Protein AF-A0A7J3X6X6-F1 (afdb_monomer)

Nearest PDB structures (foldseek):
  5y8k-assembly1_B  TM=2.068E-01  e=9.760E+00  Mycobacterium tuberculosis H37Rv

Mean predicted aligned error: 5.81 Å

Solvent-accessible surface area (backbone atoms only — not comparable to full-atom values): 11828 Å² total; per-residue (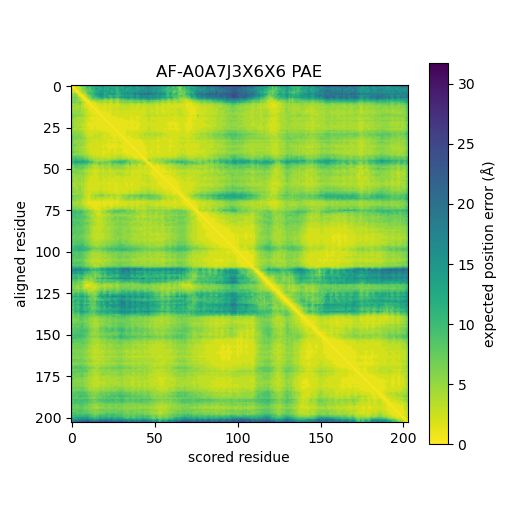Å²): 109,75,74,72,46,42,72,76,40,53,23,40,42,36,88,36,32,40,82,48,28,64,54,49,38,37,32,30,68,66,75,41,56,71,68,60,46,52,48,55,43,37,71,63,44,45,94,52,28,66,69,50,43,70,72,45,42,68,59,59,73,41,39,50,75,34,54,42,77,38,52,42,40,73,31,84,36,48,65,58,55,50,52,40,52,52,49,49,52,51,51,35,50,48,28,71,76,68,72,53,81,60,70,68,64,50,34,61,53,66,50,81,70,77,56,89,87,52,91,55,49,50,69,72,63,86,55,64,40,66,96,55,86,72,80,88,82,79,91,64,88,76,55,51,84,52,69,71,38,62,91,73,65,47,71,68,57,51,50,48,28,34,46,42,46,69,68,24,44,75,71,35,95,44,66,66,57,14,49,54,50,44,34,37,75,75,66,67,46,81,58,68,70,58,55,54,50,49,62,64,73,74,109

Sequence (203 aa):
MLMELAGELEGIVLPYPKELERVLNLYARGVVGYQRLVEAIRESMQGFSSSWLWVEEPLLLALPRLGVRRVLCYLRSAAEVFSSAAELVSLAFRARVTGRIDLEEWRKALGSISVEVKEGYVTVASRAPRGLHAQDTWGLPYPPAETLDPASLSEEAVREYVEYVFNYITRSRNLDEAYLRWLEEKKGLKVPELWDLLRLIAR

Secondary structure (DSSP, 8-state):
-TGGGTTT-SEEEEEEEGGGHHHHHHHHTTSS-HHHHHHHHHHHHGGGHHHHHHHHHHHHHHHHHHT-SEEEEEES-HHHHHHHHHHHHHHHHHHHHH----HHHHHHHH--------TTEEE--SSPPTT-PPPP-S-SPPPHHHH--TTS--HHHHHHHHHIIIIIGGGSSSHHHHHHHHIIIII----HHHHHHHHHHT-

Radius of gyration: 17.87 Å; Cα contacts (8 Å, |Δi|>4): 221; chains: 1; bounding box: 43×37×46 Å

Foldseek 3Di:
DLLVCQPQFQAEEEQDEQQLFVVLLCVLCVNDDPVVSLVSLCVFQPPCSVQVCVVCVVVSVCSVVSNHNGYHYQHHGNVVVVVLVVQLVVQLVCCVVVVDHDLVSVLVSVDARADDDDPRYYYDDLEDHPPDDDDDDPPADRQLVSPDDNVPDDPVSSVSVSCLVPVQCVPDPGPLRSVQVCCCPPVVDHDVVSVVVCVVVVD

Structure (mmCIF, N/CA/C/O backbone):
data_AF-A0A7J3X6X6-F1
#
_entry.id   AF-A0A7J3X6X6-F1
#
loop_
_atom_site.group_PDB
_atom_site.id
_atom_site.type_symbol
_atom_site.label_atom_id
_atom_site.label_alt_id
_atom_site.label_comp_id
_atom_site.label_asym_id
_atom_site.label_entity_id
_atom_site.label_seq_id
_atom_site.pdbx_PDB_ins_code
_atom_site.Cartn_x
_atom_site.Cartn_y
_atom_site.Cartn_z
_atom_site.occupancy
_atom_site.B_iso_or_equiv
_atom_site.auth_seq_id
_atom_site.auth_comp_id
_atom_site.auth_asym_id
_atom_site.auth_atom_id
_atom_site.pdbx_PDB_model_num
ATOM 1 N N . MET A 1 1 ? 18.758 8.815 -3.878 1.00 57.72 1 MET A N 1
ATOM 2 C CA . MET A 1 1 ? 18.578 7.586 -3.082 1.00 57.72 1 MET A CA 1
ATOM 3 C C . MET A 1 1 ? 18.255 6.339 -3.920 1.00 57.72 1 MET A C 1
ATOM 5 O O . MET A 1 1 ? 19.163 5.560 -4.123 1.00 57.72 1 MET A O 1
ATOM 9 N N . LEU A 1 2 ? 17.066 6.136 -4.520 1.00 61.34 2 LEU A N 1
ATOM 10 C CA . LEU A 1 2 ? 16.887 5.038 -5.513 1.00 61.34 2 LEU A CA 1
ATOM 11 C C . LEU A 1 2 ? 17.593 5.332 -6.842 1.00 61.34 2 LEU A C 1
ATOM 13 O O . LEU A 1 2 ? 18.230 4.466 -7.426 1.00 61.34 2 LEU A O 1
ATOM 17 N N . MET A 1 3 ? 17.533 6.591 -7.280 1.00 62.34 3 MET A N 1
ATOM 18 C CA . MET A 1 3 ? 18.250 7.068 -8.467 1.00 62.34 3 MET A CA 1
ATOM 19 C C . MET A 1 3 ? 19.776 7.078 -8.293 1.00 62.34 3 MET A C 1
ATOM 21 O O . MET A 1 3 ? 20.490 7.109 -9.283 1.00 62.34 3 MET A O 1
ATOM 25 N N . GLU A 1 4 ? 20.275 7.052 -7.054 1.00 64.56 4 GLU A N 1
ATOM 26 C CA . GLU A 1 4 ? 21.719 6.942 -6.774 1.00 64.56 4 GLU A CA 1
ATOM 27 C C . GLU A 1 4 ? 22.224 5.512 -6.975 1.00 64.56 4 GLU A C 1
ATOM 29 O O . GLU A 1 4 ? 23.398 5.321 -7.249 1.00 64.56 4 GLU A O 1
ATOM 34 N N . LEU A 1 5 ? 21.326 4.526 -6.896 1.00 63.47 5 LEU A N 1
ATOM 35 C CA . LEU A 1 5 ? 21.601 3.116 -7.174 1.00 63.47 5 LEU A CA 1
ATOM 36 C C . LEU A 1 5 ? 21.357 2.767 -8.657 1.00 63.47 5 LEU A C 1
ATOM 38 O O . LEU A 1 5 ? 21.483 1.610 -9.064 1.00 63.47 5 LEU A O 1
ATOM 42 N N . ALA A 1 6 ? 20.962 3.744 -9.481 1.00 62.09 6 ALA A N 1
ATOM 43 C CA . ALA A 1 6 ? 20.639 3.518 -10.885 1.00 62.09 6 ALA A CA 1
ATOM 44 C C . ALA A 1 6 ? 21.885 3.051 -11.657 1.00 62.09 6 ALA A C 1
ATOM 46 O O . ALA A 1 6 ? 22.913 3.722 -11.671 1.00 62.09 6 ALA A O 1
ATOM 47 N N . GLY A 1 7 ? 21.780 1.896 -12.320 1.00 62.34 7 GLY A N 1
ATOM 48 C CA . GLY A 1 7 ? 22.878 1.278 -13.075 1.00 62.34 7 GLY A CA 1
ATOM 49 C C . GLY A 1 7 ? 23.692 0.217 -12.322 1.00 62.34 7 GLY A C 1
ATOM 50 O O . GLY A 1 7 ? 24.370 -0.572 -12.979 1.00 62.34 7 GLY A O 1
ATOM 51 N N . GLU A 1 8 ? 23.577 0.129 -10.993 1.00 68.88 8 GLU A N 1
ATOM 52 C CA . GLU A 1 8 ? 24.237 -0.906 -10.172 1.00 68.88 8 GLU A CA 1
ATOM 53 C C . GLU A 1 8 ? 23.306 -2.080 -9.825 1.00 68.88 8 GLU A C 1
ATOM 55 O O . GLU A 1 8 ? 23.757 -3.160 -9.446 1.00 68.88 8 GLU A O 1
ATOM 60 N N . LEU A 1 9 ? 21.995 -1.886 -9.984 1.00 75.88 9 LEU A N 1
ATOM 61 C CA . LEU A 1 9 ? 20.976 -2.869 -9.627 1.00 75.88 9 LEU A CA 1
ATOM 62 C C . LEU A 1 9 ? 20.790 -3.928 -10.717 1.00 75.88 9 LEU A C 1
ATOM 64 O O . LEU A 1 9 ? 20.545 -3.616 -11.887 1.00 75.88 9 LEU A O 1
ATOM 68 N N . GLU A 1 10 ? 20.799 -5.199 -10.318 1.00 83.69 10 GLU A N 1
ATOM 69 C CA . GLU A 1 10 ? 20.397 -6.294 -11.202 1.00 83.69 10 GLU A CA 1
ATOM 70 C C . GLU A 1 10 ? 18.885 -6.234 -11.469 1.00 83.69 10 GLU A C 1
ATOM 72 O O . GLU A 1 10 ? 18.429 -6.397 -12.606 1.00 83.69 10 GLU A O 1
ATOM 77 N N . GLY A 1 11 ? 18.097 -5.914 -10.443 1.00 87.50 11 GLY A N 1
ATOM 78 C CA . GLY A 1 11 ? 16.658 -5.761 -10.579 1.00 87.50 11 GLY A CA 1
ATOM 79 C C . GLY A 1 11 ? 15.973 -5.157 -9.362 1.00 87.50 11 GLY A C 1
ATOM 80 O O . GLY A 1 11 ? 16.591 -4.838 -8.349 1.00 87.50 11 GLY A O 1
ATOM 81 N N . ILE A 1 12 ? 14.658 -5.005 -9.477 1.00 89.19 12 ILE A N 1
ATOM 82 C CA . ILE A 1 12 ? 13.786 -4.532 -8.402 1.00 89.19 12 ILE A CA 1
ATOM 83 C C . ILE A 1 12 ? 12.692 -5.563 -8.135 1.00 89.19 12 ILE A C 1
ATOM 85 O O . ILE A 1 12 ? 12.166 -6.185 -9.060 1.00 89.19 12 ILE A O 1
ATOM 89 N N . VAL A 1 13 ? 12.364 -5.756 -6.865 1.00 89.38 13 VAL A N 1
ATOM 90 C CA . VAL A 1 13 ? 11.332 -6.672 -6.382 1.00 89.38 13 VAL A CA 1
ATOM 91 C C . VAL A 1 13 ? 10.221 -5.817 -5.781 1.00 89.38 13 VAL A C 1
ATOM 93 O O . VAL A 1 13 ? 10.483 -5.038 -4.874 1.00 89.38 13 VAL A O 1
ATOM 96 N N . LEU A 1 14 ? 8.999 -5.905 -6.305 1.00 89.56 14 LEU A N 1
ATOM 97 C CA . LEU A 1 14 ? 7.897 -4.999 -5.962 1.00 89.56 14 LEU A CA 1
ATOM 98 C C . LEU A 1 14 ? 6.720 -5.742 -5.313 1.00 89.56 14 LEU A C 1
ATOM 100 O O . LEU A 1 14 ? 6.406 -6.860 -5.751 1.00 89.56 14 LEU A O 1
ATOM 104 N N . PRO A 1 15 ? 6.038 -5.125 -4.319 1.00 87.50 15 PRO A N 1
ATOM 105 C CA . PRO A 1 15 ? 4.829 -5.646 -3.666 1.00 87.50 15 PRO A CA 1
ATOM 106 C C . PRO A 1 15 ? 3.615 -5.592 -4.597 1.00 87.50 15 PRO A C 1
ATOM 108 O O . PRO A 1 15 ? 2.554 -5.100 -4.233 1.00 87.50 15 PRO A O 1
ATOM 111 N N . TYR A 1 16 ? 3.759 -6.058 -5.832 1.00 90.56 16 TYR A N 1
ATOM 112 C CA . TYR A 1 16 ? 2.728 -5.995 -6.856 1.00 90.56 16 TYR A CA 1
ATOM 113 C C . TYR A 1 16 ? 2.263 -7.406 -7.231 1.00 90.56 16 TYR A C 1
ATOM 115 O O . TYR A 1 16 ? 3.013 -8.370 -7.028 1.00 90.56 16 TYR A O 1
ATOM 123 N N . PRO A 1 17 ? 1.044 -7.549 -7.781 1.00 90.56 17 PRO A N 1
ATOM 124 C CA . PRO A 1 17 ? 0.554 -8.818 -8.309 1.00 90.56 17 PRO A CA 1
ATOM 125 C C . PRO A 1 17 ? 1.443 -9.383 -9.426 1.00 90.56 17 PRO A C 1
ATOM 127 O O . PRO A 1 17 ? 1.870 -8.647 -10.320 1.00 90.56 17 PRO A O 1
ATOM 130 N N . LYS A 1 18 ? 1.699 -10.698 -9.409 1.00 91.31 18 LYS A N 1
ATOM 131 C CA . LYS A 1 18 ? 2.506 -11.405 -10.424 1.00 91.31 18 LYS A CA 1
ATOM 132 C C . LYS A 1 18 ? 2.000 -11.217 -11.851 1.00 91.31 18 LYS A C 1
ATOM 134 O O . LYS A 1 18 ? 2.794 -11.256 -12.789 1.00 91.31 18 LYS A O 1
ATOM 139 N N . GLU A 1 19 ? 0.709 -10.967 -12.029 1.00 92.69 19 GLU A N 1
ATOM 140 C CA . GLU A 1 19 ? 0.087 -10.673 -13.320 1.00 92.69 19 GLU A CA 1
ATOM 141 C C . GLU A 1 19 ? 0.677 -9.417 -13.980 1.00 92.69 19 GLU A C 1
ATOM 143 O O . GLU A 1 19 ? 0.723 -9.327 -15.208 1.00 92.69 19 GLU A O 1
ATOM 148 N N . LEU A 1 20 ? 1.184 -8.466 -13.185 1.00 94.06 20 LEU A N 1
ATOM 149 C CA . LEU A 1 20 ? 1.794 -7.235 -13.688 1.00 94.06 20 LEU A CA 1
ATOM 150 C C . LEU A 1 20 ? 3.270 -7.404 -14.071 1.00 94.06 20 LEU A C 1
ATOM 152 O O . LEU A 1 20 ? 3.805 -6.572 -14.807 1.00 94.06 20 LEU A O 1
ATOM 156 N N . GLU A 1 21 ? 3.939 -8.479 -13.641 1.00 95.38 21 GLU A N 1
ATOM 157 C CA . GLU A 1 21 ? 5.389 -8.646 -13.816 1.00 95.38 21 GLU A CA 1
ATOM 158 C C . GLU A 1 21 ? 5.802 -8.520 -15.288 1.00 95.38 21 GLU A C 1
ATOM 160 O O . GLU A 1 21 ? 6.755 -7.813 -15.630 1.00 95.38 21 GLU A O 1
ATOM 165 N N . ARG A 1 22 ? 5.050 -9.158 -16.192 1.00 96.00 22 ARG A N 1
ATOM 166 C CA . ARG A 1 22 ? 5.356 -9.134 -17.626 1.00 96.00 22 ARG A CA 1
ATOM 167 C C . ARG A 1 22 ? 5.293 -7.720 -18.201 1.00 96.00 22 ARG A C 1
ATOM 169 O O . ARG A 1 22 ? 6.217 -7.319 -18.908 1.00 96.00 22 ARG A O 1
ATOM 176 N N . VAL A 1 23 ? 4.216 -6.978 -17.936 1.00 96.75 23 VAL A N 1
ATOM 177 C CA . VAL A 1 23 ? 4.035 -5.630 -18.500 1.00 96.75 23 VAL A CA 1
ATOM 178 C C . VAL A 1 23 ? 5.025 -4.637 -17.893 1.00 96.75 23 VAL A C 1
ATOM 180 O O . VAL A 1 23 ? 5.571 -3.815 -18.624 1.00 96.75 23 VAL A O 1
ATOM 183 N N . LEU A 1 24 ? 5.351 -4.779 -16.606 1.00 96.06 24 LEU A N 1
ATOM 184 C CA . LEU A 1 24 ? 6.353 -3.957 -15.927 1.00 96.06 24 LEU A CA 1
ATOM 185 C C . LEU A 1 24 ? 7.749 -4.153 -16.518 1.00 96.06 24 LEU A C 1
ATOM 187 O O . LEU A 1 24 ? 8.449 -3.173 -16.756 1.00 96.06 24 LEU A O 1
ATOM 191 N N . ASN A 1 25 ? 8.142 -5.393 -16.828 1.00 96.31 25 ASN A N 1
ATOM 192 C CA . ASN A 1 25 ? 9.419 -5.658 -17.496 1.00 96.31 25 ASN A CA 1
ATOM 193 C C . ASN A 1 25 ? 9.471 -5.070 -18.912 1.00 96.31 25 ASN A C 1
ATOM 195 O O . ASN A 1 25 ? 10.498 -4.524 -19.311 1.00 96.31 25 ASN A O 1
ATOM 199 N N . LEU A 1 26 ? 8.382 -5.175 -19.681 1.00 96.19 26 LEU A N 1
ATOM 200 C CA . LEU A 1 26 ? 8.310 -4.562 -21.011 1.00 96.19 26 LEU A CA 1
ATOM 201 C C . LEU A 1 26 ? 8.400 -3.035 -20.923 1.00 96.19 26 LEU A C 1
ATOM 203 O O . LEU A 1 26 ? 9.097 -2.415 -21.723 1.00 96.19 26 LEU A O 1
ATOM 207 N N . TYR A 1 27 ? 7.729 -2.441 -19.940 1.00 95.94 27 TYR A N 1
ATOM 208 C CA . TYR A 1 27 ? 7.714 -1.001 -19.726 1.00 95.94 27 TYR A CA 1
ATOM 209 C C . TYR A 1 27 ? 9.076 -0.474 -19.248 1.00 95.94 27 TYR A C 1
ATOM 211 O O . TYR A 1 27 ? 9.598 0.475 -19.826 1.00 95.94 27 TYR A O 1
ATOM 219 N N . ALA A 1 28 ? 9.711 -1.138 -18.276 1.00 93.44 28 ALA A N 1
ATOM 220 C CA . ALA A 1 28 ? 11.052 -0.790 -17.794 1.00 93.44 28 ALA A CA 1
ATOM 221 C C . ALA A 1 28 ? 12.111 -0.826 -18.915 1.00 93.44 28 ALA A C 1
ATOM 223 O O . ALA A 1 28 ? 13.052 -0.040 -18.902 1.00 93.44 28 ALA A O 1
ATOM 224 N N . ARG A 1 29 ? 11.933 -1.698 -19.918 1.00 92.12 29 ARG A N 1
ATOM 225 C CA . ARG A 1 29 ? 12.800 -1.793 -21.109 1.00 92.12 29 ARG A CA 1
ATOM 226 C C . ARG A 1 29 ? 12.423 -0.828 -22.238 1.00 92.12 29 ARG A C 1
ATOM 228 O O . ARG A 1 29 ? 13.039 -0.877 -23.297 1.00 92.12 29 ARG A O 1
ATOM 235 N N . GLY A 1 30 ? 11.394 -0.000 -22.054 1.00 92.25 30 GLY A N 1
ATOM 236 C CA . GLY A 1 30 ? 10.900 0.932 -23.070 1.00 92.25 30 GLY A CA 1
ATOM 237 C C . GLY A 1 30 ? 10.167 0.273 -24.245 1.00 92.25 30 GLY A C 1
ATOM 238 O O . GLY A 1 30 ? 9.955 0.920 -25.265 1.00 92.25 30 GLY A O 1
ATOM 239 N N . VAL A 1 31 ? 9.773 -1.001 -24.127 1.00 95.50 31 VAL A N 1
ATOM 240 C CA . VAL A 1 31 ? 9.068 -1.744 -25.192 1.00 95.50 31 VAL A CA 1
ATOM 241 C C . VAL A 1 31 ? 7.597 -1.335 -25.284 1.00 95.50 31 VAL A C 1
ATOM 243 O O . VAL A 1 31 ? 7.019 -1.340 -26.368 1.00 95.50 31 VAL A O 1
ATOM 246 N N . VAL A 1 32 ? 6.978 -0.983 -24.154 1.00 96.69 32 VAL A N 1
ATOM 247 C CA . VAL A 1 32 ? 5.604 -0.460 -24.100 1.00 96.69 32 VAL A CA 1
ATOM 248 C C . VAL A 1 32 ? 5.584 0.903 -23.416 1.00 96.69 32 VAL A C 1
ATOM 250 O O . VAL A 1 32 ? 6.400 1.171 -22.538 1.00 96.69 32 VAL A O 1
ATOM 253 N N . GLY A 1 33 ? 4.646 1.764 -23.815 1.00 96.12 33 GLY A N 1
ATOM 254 C CA . GLY A 1 33 ? 4.458 3.084 -23.209 1.00 96.12 33 GLY A CA 1
ATOM 255 C C . GLY A 1 33 ? 3.642 3.052 -21.913 1.00 96.12 33 GLY A C 1
ATOM 256 O O . GLY A 1 33 ? 2.984 2.059 -21.597 1.00 96.12 33 GLY A O 1
ATOM 257 N N . TYR A 1 34 ? 3.634 4.179 -21.193 1.00 95.19 34 TYR A N 1
ATOM 258 C CA . TYR A 1 34 ? 2.944 4.324 -19.904 1.00 95.19 34 TYR A CA 1
ATOM 259 C C . TYR A 1 34 ? 1.440 4.023 -19.986 1.00 95.19 34 TYR A C 1
ATOM 261 O O . TYR A 1 34 ? 0.902 3.326 -19.134 1.00 95.19 34 TYR A O 1
ATOM 269 N N . GLN A 1 35 ? 0.767 4.451 -21.059 1.00 95.31 35 GLN A N 1
ATOM 270 C CA . GLN A 1 35 ? -0.661 4.169 -21.255 1.00 95.31 35 GLN A CA 1
ATOM 271 C C . GLN A 1 35 ? -0.962 2.665 -21.269 1.00 95.31 35 GLN A C 1
ATOM 273 O O . GLN A 1 35 ? -1.907 2.221 -20.622 1.00 95.31 35 GLN A O 1
ATOM 278 N N . ARG A 1 36 ? -0.114 1.864 -21.927 1.00 96.44 36 ARG A N 1
ATOM 279 C CA . ARG A 1 36 ? -0.291 0.410 -21.987 1.00 96.44 36 ARG A CA 1
ATOM 280 C C . ARG A 1 36 ? -0.070 -0.257 -20.629 1.00 96.44 36 ARG A C 1
ATOM 282 O O . ARG A 1 36 ? -0.731 -1.243 -20.316 1.00 96.44 36 ARG A O 1
ATOM 289 N N . LEU A 1 37 ? 0.850 0.279 -19.827 1.00 95.94 37 LEU A N 1
ATOM 290 C CA . LEU A 1 37 ? 1.042 -0.153 -18.444 1.00 95.94 37 LEU A CA 1
ATOM 291 C C . LEU A 1 37 ? -0.211 0.143 -17.603 1.00 95.94 37 LEU A C 1
ATOM 293 O O . LEU A 1 37 ? -0.704 -0.751 -16.918 1.00 95.94 37 LEU A O 1
ATOM 297 N N . VAL A 1 38 ? -0.758 1.358 -17.702 1.00 95.00 38 VAL A N 1
ATOM 298 C CA . VAL A 1 38 ? -1.979 1.767 -16.987 1.00 95.00 38 VAL A CA 1
ATOM 299 C C . VAL A 1 38 ? -3.181 0.902 -17.375 1.00 95.00 38 VAL A C 1
ATOM 301 O O . VAL A 1 38 ? -3.949 0.509 -16.501 1.00 95.00 38 VAL A O 1
ATOM 304 N N . GLU A 1 39 ? -3.341 0.558 -18.655 1.00 94.69 39 GLU A N 1
ATOM 305 C CA . GLU A 1 39 ? -4.382 -0.374 -19.113 1.00 94.69 39 GLU A CA 1
ATOM 306 C C . GLU A 1 39 ? -4.260 -1.745 -18.441 1.00 94.69 39 GLU A C 1
ATOM 308 O O . GLU A 1 39 ? -5.227 -2.226 -17.858 1.00 94.69 39 GLU A O 1
ATOM 313 N N . ALA A 1 40 ? -3.063 -2.337 -18.440 1.00 94.25 40 ALA A N 1
ATOM 314 C CA . ALA A 1 40 ? -2.835 -3.634 -17.807 1.00 94.25 40 ALA A CA 1
ATOM 315 C C . ALA A 1 40 ? -3.088 -3.599 -16.287 1.00 94.25 40 ALA A C 1
ATOM 317 O O . ALA A 1 40 ? -3.620 -4.553 -15.716 1.00 94.25 40 ALA A O 1
ATOM 318 N N . ILE A 1 41 ? -2.755 -2.484 -15.627 1.00 93.56 41 ILE A N 1
ATOM 319 C CA . ILE A 1 41 ? -3.069 -2.265 -14.208 1.00 93.56 41 ILE A CA 1
ATOM 320 C C . ILE A 1 41 ? -4.583 -2.191 -13.999 1.00 93.56 41 ILE A C 1
ATOM 322 O O . ILE A 1 41 ? -5.099 -2.834 -13.089 1.00 93.56 41 ILE A O 1
ATOM 326 N N . ARG A 1 42 ? -5.317 -1.462 -14.847 1.00 92.19 42 ARG A N 1
ATOM 327 C CA . ARG A 1 42 ? -6.787 -1.374 -14.775 1.00 92.19 42 ARG A CA 1
ATOM 328 C C . ARG A 1 42 ? -7.465 -2.720 -15.013 1.00 92.19 42 ARG A C 1
ATOM 330 O O . ARG A 1 42 ? -8.424 -3.034 -14.318 1.00 92.19 42 ARG A O 1
ATOM 337 N N . GLU A 1 43 ? -6.959 -3.521 -15.942 1.00 91.12 43 GLU A N 1
ATOM 338 C CA . GLU A 1 43 ? -7.470 -4.869 -16.214 1.00 91.12 43 GLU A CA 1
ATOM 339 C C . GLU A 1 43 ? -7.240 -5.819 -15.028 1.00 91.12 43 GLU A C 1
ATOM 341 O O . GLU A 1 43 ? -8.143 -6.561 -14.645 1.00 91.12 43 GLU A O 1
ATOM 346 N N . SER A 1 44 ? -6.056 -5.761 -14.409 1.00 87.31 44 SER A N 1
ATOM 347 C CA . SER A 1 44 ? -5.689 -6.625 -13.279 1.00 87.31 44 SER A CA 1
ATOM 348 C C . SER A 1 44 ? -6.351 -6.202 -11.959 1.00 87.31 44 SER A C 1
ATOM 350 O O . SER A 1 44 ? -6.871 -7.032 -11.214 1.00 87.31 44 SER A O 1
ATOM 352 N N . MET A 1 45 ? -6.363 -4.898 -11.669 1.00 83.19 45 MET A N 1
ATOM 353 C CA . MET A 1 45 ? -6.772 -4.338 -10.374 1.00 83.19 45 MET A CA 1
ATOM 354 C C . MET A 1 45 ? -8.195 -3.764 -10.355 1.00 83.19 45 MET A C 1
ATOM 356 O O . MET A 1 45 ? -8.702 -3.399 -9.293 1.00 83.19 45 MET A O 1
ATOM 360 N N . GLN A 1 46 ? -8.852 -3.676 -11.514 1.00 82.81 46 GLN A N 1
ATOM 361 C CA . GLN A 1 46 ? -10.236 -3.220 -11.668 1.00 82.81 46 GLN A CA 1
ATOM 362 C C . GLN A 1 46 ? -10.506 -1.890 -10.932 1.00 82.81 46 GLN A C 1
ATOM 364 O O . GLN A 1 46 ? -9.761 -0.919 -11.102 1.00 82.81 46 GLN A O 1
ATOM 369 N N . GLY A 1 47 ? -11.561 -1.827 -10.109 1.00 75.12 47 GLY A N 1
ATOM 370 C CA . GLY A 1 47 ? -12.018 -0.618 -9.412 1.00 75.12 47 GLY A CA 1
ATOM 371 C C . GLY A 1 47 ? -11.020 -0.007 -8.421 1.00 75.12 47 GLY A C 1
ATOM 372 O O . GLY A 1 47 ? -11.198 1.140 -8.027 1.00 75.12 47 GLY A O 1
ATOM 373 N N . PHE A 1 48 ? -9.956 -0.724 -8.054 1.00 77.56 48 PHE A N 1
ATOM 374 C CA . PHE A 1 48 ? -8.916 -0.230 -7.143 1.00 77.56 48 PHE A CA 1
ATOM 375 C C . PHE A 1 48 ? -7.724 0.406 -7.859 1.00 77.56 48 PHE A C 1
ATOM 377 O O . PHE A 1 48 ? -6.869 1.016 -7.216 1.00 77.56 48 PHE A O 1
ATOM 384 N N . SER A 1 49 ? -7.667 0.281 -9.187 1.00 84.88 49 SER A N 1
ATOM 385 C CA . SER A 1 49 ? -6.550 0.781 -9.989 1.00 84.88 49 SER A CA 1
ATOM 386 C C . SER A 1 49 ? -6.294 2.273 -9.783 1.00 84.88 49 SER A C 1
ATOM 388 O O . SER A 1 49 ? -5.140 2.659 -9.679 1.00 84.88 49 SER A O 1
ATOM 390 N N . SER A 1 50 ? -7.330 3.108 -9.656 1.00 84.06 50 SER A N 1
ATOM 391 C CA . SER A 1 50 ? -7.166 4.559 -9.482 1.00 84.06 50 SER A CA 1
ATOM 392 C C . SER A 1 50 ? -6.450 4.930 -8.180 1.00 84.06 50 SER A C 1
ATOM 394 O O . SER A 1 50 ? -5.482 5.683 -8.211 1.00 84.06 50 SER A O 1
ATOM 396 N N . SER A 1 51 ? -6.898 4.395 -7.039 1.00 82.31 51 SER A N 1
ATOM 397 C CA . SER A 1 51 ? -6.286 4.686 -5.733 1.00 82.31 51 SER A CA 1
ATOM 398 C C . SER A 1 51 ? -4.884 4.099 -5.615 1.00 82.31 51 SER A C 1
ATOM 400 O O . SER A 1 51 ? -4.019 4.703 -4.995 1.00 82.31 51 SER A O 1
ATOM 402 N N . TRP A 1 52 ? -4.653 2.937 -6.224 1.00 86.56 52 TRP A N 1
ATOM 403 C CA . TRP A 1 52 ? -3.334 2.319 -6.247 1.00 86.56 52 TRP A CA 1
ATOM 404 C C . TRP A 1 52 ? -2.359 3.089 -7.149 1.00 86.56 52 TRP A C 1
ATOM 406 O O . TRP A 1 52 ? -1.244 3.384 -6.735 1.00 86.56 52 TRP A O 1
ATOM 416 N N . LEU A 1 53 ? -2.800 3.500 -8.345 1.00 89.25 53 LEU A N 1
ATOM 417 C CA . LEU A 1 53 ? -2.006 4.333 -9.252 1.00 89.25 53 LEU A CA 1
ATOM 418 C C . LEU A 1 53 ? -1.647 5.676 -8.617 1.00 89.25 53 LEU A C 1
ATOM 420 O O . LEU A 1 53 ? -0.530 6.124 -8.816 1.00 89.25 53 LEU A O 1
ATOM 424 N N . TRP A 1 54 ? -2.538 6.282 -7.825 1.00 86.38 54 TRP A N 1
ATOM 425 C CA . TRP A 1 54 ? -2.225 7.516 -7.095 1.00 86.38 54 TRP A CA 1
ATOM 426 C C . TRP A 1 54 ? -0.954 7.381 -6.244 1.00 86.38 54 TRP A C 1
ATOM 428 O O . TRP A 1 54 ? -0.115 8.274 -6.238 1.00 86.38 54 TRP A O 1
ATOM 438 N N . VAL A 1 55 ? -0.804 6.250 -5.549 1.00 85.69 55 VAL A N 1
ATOM 439 C CA . VAL A 1 55 ? 0.343 5.991 -4.667 1.00 85.69 55 VAL A CA 1
ATOM 440 C C . VAL A 1 55 ? 1.577 5.565 -5.466 1.00 85.69 55 VAL A C 1
ATOM 442 O O . VAL A 1 55 ? 2.685 6.022 -5.199 1.00 85.69 55 VAL A O 1
ATOM 445 N N . GLU A 1 56 ? 1.398 4.692 -6.457 1.00 89.25 56 GLU A N 1
ATOM 446 C CA . GLU A 1 56 ? 2.510 3.993 -7.112 1.00 89.25 56 GLU A CA 1
ATOM 447 C C . GLU A 1 56 ? 3.023 4.689 -8.382 1.00 89.25 56 GLU A C 1
ATOM 449 O O . GLU A 1 56 ? 4.128 4.398 -8.845 1.00 89.25 56 GLU A O 1
ATOM 454 N N . GLU A 1 57 ? 2.266 5.630 -8.957 1.00 90.44 57 GLU A N 1
ATOM 455 C CA . GLU A 1 57 ? 2.626 6.331 -10.197 1.00 90.44 57 GLU A CA 1
ATOM 456 C C . GLU A 1 57 ? 4.042 6.933 -10.180 1.00 90.44 57 GLU A C 1
ATOM 458 O O . GLU A 1 57 ? 4.764 6.719 -11.159 1.00 90.44 57 GLU A O 1
ATOM 463 N N . PRO A 1 58 ? 4.517 7.605 -9.110 1.00 88.25 58 PRO A N 1
ATOM 464 C CA . PRO A 1 58 ? 5.879 8.134 -9.073 1.00 88.25 58 PRO A CA 1
ATOM 465 C C . PRO A 1 58 ? 6.949 7.053 -9.278 1.00 88.25 58 PRO A C 1
ATOM 467 O O . PRO A 1 58 ? 7.891 7.247 -10.054 1.00 88.25 58 PRO A O 1
ATOM 470 N N . LEU A 1 59 ? 6.783 5.892 -8.635 1.00 88.88 59 LEU A N 1
ATOM 471 C CA . LEU A 1 59 ? 7.698 4.762 -8.786 1.00 88.88 59 LEU A CA 1
ATOM 472 C C . LEU A 1 59 ? 7.610 4.187 -10.202 1.00 88.88 59 LEU A C 1
ATOM 474 O O . LEU A 1 59 ? 8.642 3.978 -10.845 1.00 88.88 59 LEU A O 1
ATOM 478 N N . LEU A 1 60 ? 6.395 4.011 -10.729 1.00 92.12 60 LEU A N 1
ATOM 479 C CA . LEU A 1 60 ? 6.188 3.540 -12.097 1.00 92.12 60 LEU A CA 1
ATOM 480 C C . LEU A 1 60 ? 6.841 4.481 -13.118 1.00 92.12 60 LEU A C 1
ATOM 482 O O . LEU A 1 60 ? 7.567 4.026 -13.994 1.00 92.12 60 LEU A O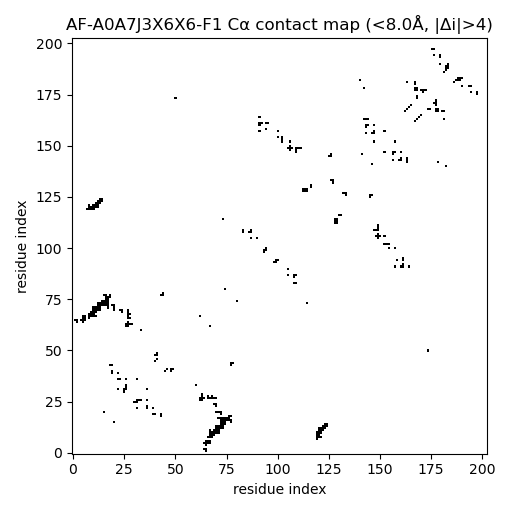 1
ATOM 486 N N . LEU A 1 61 ? 6.678 5.797 -13.008 1.00 91.88 61 LEU A N 1
ATOM 487 C CA . LEU A 1 61 ? 7.306 6.762 -13.920 1.00 91.88 61 LEU A CA 1
ATOM 488 C C . LEU A 1 61 ? 8.841 6.774 -13.824 1.00 91.88 61 LEU A C 1
ATOM 490 O O . LEU A 1 61 ? 9.524 7.108 -14.803 1.00 91.88 61 LEU A O 1
ATOM 494 N N . ALA A 1 62 ? 9.395 6.388 -12.674 1.00 89.75 62 ALA A N 1
ATOM 495 C CA . ALA A 1 62 ? 10.832 6.258 -12.472 1.00 89.75 62 ALA A CA 1
ATOM 496 C C . ALA A 1 62 ? 11.414 4.955 -13.050 1.00 89.75 62 ALA A C 1
ATOM 498 O O . ALA A 1 62 ? 12.580 4.959 -13.444 1.00 89.75 62 ALA A O 1
ATOM 499 N N . LEU A 1 63 ? 10.634 3.869 -13.170 1.00 89.62 63 LEU A N 1
ATOM 500 C CA . LEU A 1 63 ? 11.133 2.538 -13.566 1.00 89.62 63 LEU A CA 1
ATOM 501 C C . LEU A 1 63 ? 12.052 2.531 -14.805 1.00 89.62 63 LEU A C 1
ATOM 503 O O . LEU A 1 63 ? 13.141 1.963 -14.707 1.00 89.62 63 LEU A O 1
ATOM 507 N N . PRO A 1 64 ? 11.709 3.171 -15.945 1.00 89.12 64 PRO A N 1
ATOM 508 C CA . PRO A 1 64 ? 12.576 3.147 -17.125 1.00 89.12 64 PRO A CA 1
ATOM 509 C C . PRO A 1 64 ? 13.895 3.903 -16.914 1.00 89.12 64 PRO A C 1
ATOM 511 O O . PRO A 1 64 ? 14.893 3.615 -17.567 1.00 89.12 64 PRO A O 1
ATOM 514 N N . ARG A 1 65 ? 13.909 4.878 -15.996 1.00 88.38 65 ARG A N 1
ATOM 515 C CA . ARG A 1 65 ? 15.084 5.702 -15.674 1.00 88.38 65 ARG A CA 1
ATOM 516 C C . ARG A 1 65 ? 16.023 5.023 -14.681 1.00 88.38 65 ARG A C 1
ATOM 518 O O . ARG A 1 65 ? 17.198 5.363 -14.655 1.00 88.38 65 ARG A O 1
ATOM 525 N N . LEU A 1 66 ? 15.525 4.067 -13.894 1.00 85.31 66 LEU A N 1
ATOM 526 C CA . LEU A 1 66 ? 16.342 3.296 -12.953 1.00 85.31 66 LEU A CA 1
ATOM 527 C C . LEU A 1 66 ? 17.302 2.322 -13.657 1.00 85.31 66 LEU A C 1
ATOM 529 O O . LEU A 1 66 ? 18.274 1.880 -13.050 1.00 85.31 66 LEU A O 1
ATOM 533 N N . GLY A 1 67 ? 17.039 1.972 -14.923 1.00 80.38 67 GLY A N 1
ATOM 534 C CA . GLY A 1 67 ? 17.902 1.076 -15.700 1.00 80.38 67 GLY A CA 1
ATOM 535 C C . GLY A 1 67 ? 17.917 -0.376 -15.204 1.00 80.38 67 GLY A C 1
ATOM 536 O O . GLY A 1 67 ? 18.847 -1.118 -15.512 1.00 80.38 67 GLY A O 1
ATOM 537 N N . VAL A 1 68 ? 16.904 -0.794 -14.436 1.00 84.56 68 VAL A N 1
ATOM 538 C CA . VAL A 1 68 ? 16.803 -2.159 -13.897 1.00 84.56 68 VAL A CA 1
ATOM 539 C C . VAL A 1 68 ? 16.649 -3.191 -15.019 1.00 84.56 68 VAL A C 1
ATOM 541 O O . VAL A 1 68 ? 15.842 -3.022 -15.936 1.00 84.56 68 VAL A O 1
ATOM 544 N N . ARG A 1 69 ? 17.393 -4.305 -14.952 1.00 85.56 69 ARG A N 1
ATOM 545 C CA . ARG A 1 69 ? 17.317 -5.359 -15.990 1.00 85.56 69 ARG A CA 1
ATOM 546 C C . ARG A 1 69 ? 16.049 -6.197 -15.869 1.00 85.56 69 ARG A C 1
ATOM 548 O O . ARG A 1 69 ? 15.563 -6.756 -16.868 1.00 85.56 69 ARG A O 1
ATOM 555 N N . ARG A 1 70 ? 15.539 -6.306 -14.641 1.00 91.25 70 ARG A N 1
ATOM 556 C CA . ARG A 1 70 ? 14.376 -7.115 -14.303 1.00 91.25 70 ARG A CA 1
ATOM 557 C C . ARG A 1 70 ? 13.535 -6.481 -13.201 1.00 91.25 70 ARG A C 1
ATOM 559 O O . ARG A 1 70 ? 14.060 -5.994 -12.204 1.00 91.25 70 ARG A O 1
ATOM 566 N N . VAL A 1 71 ? 12.223 -6.553 -13.383 1.00 93.00 71 VAL A N 1
ATOM 567 C CA . VAL A 1 71 ? 11.224 -6.292 -12.343 1.00 93.00 71 VAL A CA 1
ATOM 568 C C . VAL A 1 71 ? 10.640 -7.638 -11.921 1.00 93.00 71 VAL A C 1
ATOM 570 O O . VAL A 1 71 ? 10.283 -8.440 -12.782 1.00 93.00 71 VAL A O 1
ATOM 573 N N . LEU A 1 72 ? 10.570 -7.913 -10.624 1.00 91.88 72 LEU A N 1
ATOM 574 C CA . LEU A 1 72 ? 9.941 -9.109 -10.064 1.00 91.88 72 LEU A CA 1
ATOM 575 C C . LEU A 1 72 ? 8.774 -8.707 -9.168 1.00 91.88 72 LEU A C 1
ATOM 577 O O . LEU A 1 72 ? 8.869 -7.728 -8.431 1.00 91.88 72 LEU A O 1
ATOM 581 N N . CYS A 1 73 ? 7.697 -9.483 -9.197 1.00 90.88 73 CYS A N 1
ATOM 582 C CA . CYS A 1 73 ? 6.501 -9.236 -8.399 1.00 90.88 73 CYS A CA 1
ATOM 583 C C . CYS A 1 73 ? 6.276 -10.390 -7.418 1.00 90.88 73 CYS A C 1
ATOM 585 O O . CYS A 1 73 ? 6.324 -11.564 -7.797 1.00 90.88 73 CYS A O 1
ATOM 587 N N . TYR A 1 74 ? 6.034 -10.071 -6.145 1.00 86.69 74 TYR A N 1
ATOM 588 C CA . TYR A 1 74 ? 5.915 -11.096 -5.102 1.00 86.69 74 TYR A CA 1
ATOM 589 C C . TYR A 1 74 ? 4.514 -11.278 -4.521 1.00 86.69 74 TYR A C 1
ATOM 591 O O . TYR A 1 74 ? 4.310 -12.242 -3.780 1.00 86.69 74 TYR A O 1
ATOM 599 N N . LEU A 1 75 ? 3.532 -10.441 -4.874 1.00 85.50 75 LEU A N 1
ATOM 600 C CA . LEU A 1 75 ? 2.144 -10.726 -4.505 1.00 85.50 75 LEU A CA 1
ATOM 601 C C . LEU A 1 75 ? 1.552 -11.739 -5.479 1.00 85.50 75 LEU A C 1
ATOM 603 O O . LEU A 1 75 ? 1.733 -11.648 -6.691 1.00 85.50 75 LEU A O 1
ATOM 607 N N . ARG A 1 76 ? 0.860 -12.738 -4.936 1.00 82.56 76 ARG A N 1
ATOM 608 C CA . ARG A 1 76 ? 0.357 -13.881 -5.706 1.00 82.56 76 ARG A CA 1
ATOM 609 C C . ARG A 1 76 ? -0.626 -13.474 -6.795 1.00 82.56 76 ARG A C 1
ATOM 611 O O . ARG A 1 76 ? -0.439 -13.897 -7.929 1.00 82.56 76 ARG A O 1
ATOM 618 N N . SER A 1 77 ? -1.638 -12.689 -6.433 1.00 85.31 77 SER A N 1
ATOM 619 C CA . SER A 1 77 ? -2.636 -12.166 -7.361 1.00 85.31 77 SER A CA 1
ATOM 620 C C . SER A 1 77 ? -3.275 -10.888 -6.838 1.00 85.31 77 SER A C 1
ATOM 622 O O . SER A 1 77 ? -3.326 -10.670 -5.626 1.00 85.31 77 SER A O 1
ATOM 624 N N . ALA A 1 78 ? -3.816 -10.066 -7.739 1.00 83.12 78 ALA A N 1
ATOM 625 C CA . ALA A 1 78 ? -4.579 -8.878 -7.352 1.00 83.12 78 ALA A CA 1
ATOM 626 C C . ALA A 1 78 ? -5.815 -9.264 -6.518 1.00 83.12 78 ALA A C 1
ATOM 628 O O . ALA A 1 78 ? -6.106 -8.637 -5.504 1.00 83.12 78 ALA A O 1
ATOM 629 N N . ALA A 1 79 ? -6.493 -10.353 -6.894 1.00 82.12 79 ALA A N 1
ATOM 630 C CA . ALA A 1 79 ? -7.675 -10.861 -6.200 1.00 82.12 79 ALA A CA 1
ATOM 631 C C . ALA A 1 79 ? -7.402 -11.247 -4.736 1.00 82.12 79 ALA A C 1
ATOM 633 O O . ALA A 1 79 ? -8.198 -10.917 -3.859 1.00 82.12 79 ALA A O 1
ATOM 634 N N . GLU A 1 80 ? -6.276 -11.910 -4.456 1.00 83.06 80 GLU A N 1
ATOM 635 C CA . GLU A 1 80 ? -5.890 -12.284 -3.087 1.00 83.06 80 GLU A CA 1
ATOM 636 C C . GLU A 1 80 ? -5.618 -11.041 -2.233 1.00 83.06 80 GLU A C 1
ATOM 638 O O . GLU A 1 80 ? -6.123 -10.941 -1.118 1.00 83.06 80 GLU A O 1
ATOM 643 N N . VAL A 1 81 ? -4.924 -10.045 -2.794 1.00 81.31 81 VAL A N 1
ATOM 644 C CA . VAL A 1 81 ? -4.669 -8.759 -2.121 1.00 81.31 81 VAL A CA 1
ATOM 645 C C . VAL A 1 81 ? -5.977 -8.044 -1.782 1.00 81.31 81 VAL A C 1
ATOM 647 O O . VAL A 1 81 ? -6.134 -7.546 -0.667 1.00 81.31 81 VAL A O 1
ATOM 650 N N . PHE A 1 82 ? -6.945 -8.035 -2.703 1.00 81.75 82 PHE A N 1
ATOM 651 C CA . PHE A 1 82 ? -8.263 -7.454 -2.441 1.00 81.75 82 PHE A CA 1
ATOM 652 C C . PHE A 1 82 ? -9.035 -8.207 -1.368 1.00 81.75 82 PHE A C 1
ATOM 654 O O . PHE A 1 82 ? -9.645 -7.575 -0.508 1.00 81.75 82 PHE A O 1
ATOM 661 N N . SER A 1 83 ? -8.993 -9.539 -1.393 1.00 84.25 83 SER A N 1
ATOM 662 C CA . SER A 1 83 ? -9.640 -10.358 -0.371 1.00 84.25 83 SER A CA 1
ATOM 663 C C . SER A 1 83 ? -9.075 -10.050 1.016 1.00 84.25 83 SER A C 1
ATOM 665 O O . SER A 1 83 ? -9.845 -9.821 1.946 1.00 84.25 83 SER A O 1
ATOM 667 N N . SER A 1 84 ? -7.748 -9.963 1.149 1.00 84.69 84 SER A N 1
ATOM 668 C CA . SER A 1 84 ? -7.093 -9.616 2.415 1.00 84.69 84 SER A CA 1
ATOM 669 C C . SER A 1 84 ? -7.428 -8.194 2.875 1.00 84.69 84 SER A C 1
ATOM 671 O O . SER A 1 84 ? -7.731 -7.976 4.047 1.00 84.69 84 SER A O 1
ATOM 673 N N . ALA A 1 85 ? -7.445 -7.216 1.964 1.00 85.44 85 ALA A N 1
ATOM 674 C CA . ALA A 1 85 ? -7.840 -5.848 2.301 1.00 85.44 85 ALA A CA 1
ATOM 675 C C . ALA A 1 85 ? -9.307 -5.769 2.766 1.00 85.44 85 ALA A C 1
ATOM 677 O O . ALA A 1 85 ? -9.610 -5.098 3.754 1.00 85.44 85 ALA A O 1
ATOM 678 N N . ALA A 1 86 ? -10.220 -6.481 2.097 1.00 88.19 86 ALA A N 1
ATOM 679 C CA . ALA A 1 86 ? -11.630 -6.546 2.477 1.00 88.19 86 ALA A CA 1
ATOM 680 C C . ALA A 1 86 ? -11.834 -7.215 3.847 1.00 88.19 86 ALA A C 1
ATOM 682 O O . ALA A 1 86 ? -12.674 -6.768 4.634 1.00 88.19 86 ALA A O 1
ATOM 683 N N . GLU A 1 87 ? -11.049 -8.249 4.154 1.00 92.12 87 GLU A N 1
ATOM 684 C CA . GLU A 1 87 ? -11.035 -8.899 5.465 1.00 92.12 87 GLU A CA 1
ATOM 685 C C . GLU A 1 87 ? -10.583 -7.925 6.564 1.00 92.12 87 GLU A C 1
ATOM 687 O O . GLU A 1 87 ? -11.294 -7.756 7.558 1.00 92.12 87 GLU A O 1
ATOM 692 N N . LEU A 1 88 ? -9.481 -7.193 6.353 1.00 91.38 88 LEU A N 1
ATOM 693 C CA . LEU A 1 88 ? -8.994 -6.179 7.300 1.00 91.38 88 LEU A CA 1
ATOM 694 C C . LEU A 1 88 ? -10.003 -5.046 7.523 1.00 91.38 88 LEU A C 1
ATOM 696 O O . LEU A 1 88 ? -10.245 -4.651 8.663 1.00 91.38 88 LEU A O 1
ATOM 700 N N . VAL A 1 89 ? -10.644 -4.546 6.464 1.00 91.88 89 VAL A N 1
ATOM 701 C CA . VAL A 1 89 ? -11.693 -3.518 6.586 1.00 91.88 89 VAL A CA 1
ATOM 702 C C . VAL A 1 89 ? -12.908 -4.058 7.345 1.00 91.88 89 VAL A C 1
ATOM 704 O O . VAL A 1 89 ? -13.471 -3.357 8.188 1.00 91.88 89 VAL A O 1
ATOM 707 N N . SER A 1 90 ? -13.293 -5.313 7.106 1.00 95.00 90 SER A N 1
ATOM 708 C CA . SER A 1 90 ? -14.401 -5.964 7.817 1.00 95.00 90 SER A CA 1
ATOM 709 C C . SER A 1 90 ? -14.100 -6.132 9.307 1.00 95.00 90 SER A C 1
ATOM 711 O O . SER A 1 90 ? -14.961 -5.866 10.152 1.00 95.00 90 SER A O 1
ATOM 713 N N . LEU A 1 91 ? -12.870 -6.524 9.645 1.00 96.19 91 LEU A N 1
ATOM 714 C CA . LEU A 1 91 ? -12.380 -6.582 11.020 1.00 96.19 91 LEU A CA 1
ATOM 715 C C . LEU A 1 91 ? -12.373 -5.206 11.678 1.00 96.19 91 LEU A C 1
ATOM 717 O O . LEU A 1 91 ? -12.871 -5.055 12.796 1.00 96.19 91 LEU A O 1
ATOM 721 N N . ALA A 1 92 ? -11.875 -4.191 10.971 1.00 96.56 92 ALA A N 1
ATOM 722 C CA . ALA A 1 92 ? -11.840 -2.827 11.472 1.00 96.56 92 ALA A CA 1
ATOM 723 C C . ALA A 1 92 ? -13.246 -2.296 11.757 1.00 96.56 92 ALA A C 1
ATOM 725 O O . ALA A 1 92 ? -13.498 -1.710 12.811 1.00 96.56 92 ALA A O 1
ATOM 726 N N . PHE A 1 93 ? -14.184 -2.541 10.842 1.00 97.00 93 PHE A N 1
ATOM 727 C CA . PHE A 1 93 ? -15.582 -2.168 11.009 1.00 97.00 93 PHE A CA 1
ATOM 728 C C . PHE A 1 93 ? -16.211 -2.864 12.220 1.00 97.00 93 PHE A C 1
ATOM 730 O O . PHE A 1 93 ? -16.847 -2.219 13.056 1.00 97.00 93 PHE A O 1
ATOM 737 N N . ARG A 1 94 ? -15.983 -4.174 12.369 1.00 97.00 94 ARG A N 1
ATOM 738 C CA . ARG A 1 94 ? -16.478 -4.945 13.514 1.00 97.00 94 ARG A CA 1
ATOM 739 C C . ARG A 1 94 ? -15.925 -4.409 14.830 1.00 97.00 94 ARG A C 1
ATOM 741 O O . ARG A 1 94 ? -16.700 -4.200 15.765 1.00 97.00 94 ARG A O 1
ATOM 748 N N . ALA A 1 95 ? -14.625 -4.132 14.893 1.00 97.00 95 ALA A N 1
ATOM 749 C CA . ALA A 1 95 ? -13.993 -3.523 16.059 1.00 97.00 95 ALA A CA 1
ATOM 750 C C . ALA A 1 95 ? -14.590 -2.140 16.362 1.00 97.00 95 ALA A C 1
ATOM 752 O O . ALA A 1 95 ? -14.896 -1.838 17.515 1.00 97.00 95 ALA A O 1
ATOM 753 N N . ARG A 1 96 ? -14.859 -1.326 15.333 1.00 96.56 96 ARG A N 1
ATOM 754 C CA . ARG A 1 96 ? -15.459 0.007 15.481 1.00 96.56 96 ARG A CA 1
ATOM 755 C C . ARG A 1 96 ? -16.882 -0.016 16.042 1.00 96.56 96 ARG A C 1
ATOM 757 O O . ARG A 1 96 ? -17.237 0.892 16.798 1.00 96.56 96 ARG A O 1
ATOM 764 N N . VAL A 1 97 ? -17.691 -0.992 15.631 1.00 97.06 97 VAL A N 1
ATOM 765 C CA . VAL A 1 97 ? -19.105 -1.119 16.027 1.00 97.06 97 VAL A CA 1
ATOM 766 C C . VAL A 1 97 ? -19.250 -1.823 17.374 1.00 97.06 97 VAL A C 1
ATOM 768 O O . VAL A 1 97 ? -20.051 -1.406 18.204 1.00 97.06 97 VAL A O 1
ATOM 771 N N . THR A 1 98 ? -18.484 -2.891 17.596 1.00 95.56 98 THR A N 1
ATOM 772 C CA . THR A 1 98 ? -18.635 -3.751 18.782 1.00 95.56 98 THR A CA 1
ATOM 773 C C . THR A 1 98 ? -17.699 -3.384 19.931 1.00 95.56 98 THR A C 1
ATOM 775 O O . THR A 1 98 ? -17.926 -3.822 21.057 1.00 95.56 98 THR A O 1
ATOM 778 N N . GLY A 1 99 ? -16.628 -2.632 19.659 1.00 93.56 99 GLY A N 1
ATOM 779 C CA . GLY A 1 99 ? -15.552 -2.351 20.613 1.00 93.56 99 GLY A CA 1
ATOM 780 C C . GLY A 1 99 ? -14.656 -3.553 20.934 1.00 93.56 99 GLY A C 1
ATOM 781 O O . GLY A 1 99 ? -13.746 -3.419 21.749 1.00 93.56 99 GLY A O 1
ATOM 782 N N . ARG A 1 100 ? -14.897 -4.724 20.327 1.00 95.06 100 ARG A N 1
ATOM 783 C CA . ARG A 1 100 ? -14.144 -5.961 20.578 1.00 95.06 100 ARG A CA 1
ATOM 784 C C . ARG A 1 100 ? -13.040 -6.147 19.544 1.00 95.06 100 ARG A C 1
ATOM 786 O O . ARG A 1 100 ? -13.279 -5.969 18.351 1.00 95.06 100 ARG A O 1
ATOM 793 N N . ILE A 1 101 ? -11.860 -6.548 20.006 1.00 96.69 101 ILE A N 1
ATOM 794 C CA . ILE A 1 101 ? -10.697 -6.852 19.170 1.00 96.69 101 ILE A CA 1
ATOM 795 C C . ILE A 1 101 ? -10.241 -8.272 19.497 1.00 96.69 101 ILE A C 1
ATOM 797 O O . ILE A 1 101 ? -9.936 -8.571 20.646 1.00 96.69 101 ILE A O 1
ATOM 801 N N . ASP A 1 102 ? -10.206 -9.138 18.486 1.00 95.62 102 ASP A N 1
ATOM 802 C CA . ASP A 1 102 ? -9.620 -10.475 18.583 1.00 95.62 102 ASP A CA 1
ATOM 803 C C . ASP A 1 102 ? -8.258 -10.468 17.884 1.00 95.62 102 ASP A C 1
ATOM 805 O O . ASP A 1 102 ? -8.171 -10.506 16.657 1.00 95.62 102 ASP A O 1
ATOM 809 N N . LEU A 1 103 ? -7.175 -10.392 18.658 1.00 95.19 103 LEU A N 1
ATOM 810 C CA . LEU A 1 103 ? -5.828 -10.298 18.092 1.00 95.19 103 LEU A CA 1
ATOM 811 C C . LEU A 1 103 ? -5.444 -11.512 17.240 1.00 95.19 103 LEU A C 1
ATOM 813 O O . LEU A 1 103 ? -4.617 -11.372 16.342 1.00 95.19 103 LEU A O 1
ATOM 817 N N . GLU A 1 104 ? -6.027 -12.685 17.483 1.00 94.00 104 GLU A N 1
ATOM 818 C CA . GLU A 1 104 ? -5.706 -13.881 16.709 1.00 94.00 104 GLU A CA 1
ATOM 819 C C . GLU A 1 104 ? -6.370 -13.846 15.327 1.00 94.00 104 GLU A C 1
ATOM 821 O O . GLU A 1 104 ? -5.737 -14.187 14.323 1.00 94.00 104 GLU A O 1
ATOM 826 N N . GLU A 1 105 ? -7.608 -13.348 15.251 1.00 93.62 105 GLU A N 1
ATOM 827 C CA . GLU A 1 105 ? -8.294 -13.084 13.979 1.00 93.62 105 GLU A CA 1
ATOM 828 C C . GLU A 1 105 ? -7.514 -12.051 13.145 1.00 93.62 105 GLU A C 1
ATOM 830 O O . GLU A 1 105 ? -7.248 -12.265 11.961 1.00 93.62 105 GLU A O 1
ATOM 835 N N . TRP A 1 106 ? -7.043 -10.975 13.784 1.00 94.44 106 TRP A N 1
ATOM 836 C CA . TRP A 1 106 ? -6.237 -9.946 13.123 1.00 94.44 106 TRP A CA 1
ATOM 837 C C . TRP A 1 106 ? -4.866 -10.452 12.660 1.00 94.44 106 TRP A C 1
ATOM 839 O O . TRP A 1 106 ? -4.445 -10.128 11.549 1.00 94.44 106 TRP A O 1
ATOM 849 N N . ARG A 1 107 ? -4.164 -11.272 13.457 1.00 91.62 107 ARG A N 1
ATOM 850 C CA . ARG A 1 107 ? -2.886 -11.881 13.034 1.00 91.62 107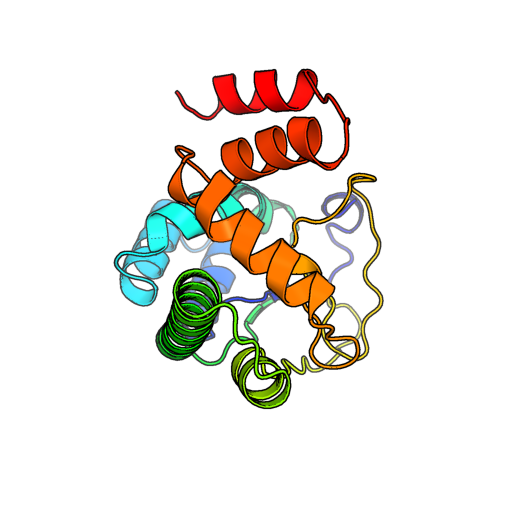 ARG A CA 1
ATOM 851 C C . ARG A 1 107 ? -3.053 -12.755 11.798 1.00 91.62 107 ARG A C 1
ATOM 853 O O . ARG A 1 107 ? -2.196 -12.713 10.917 1.00 91.62 107 ARG A O 1
ATOM 860 N N . LYS A 1 108 ? -4.140 -13.531 11.728 1.00 89.56 108 LYS A N 1
ATOM 861 C CA . LYS A 1 108 ? -4.461 -14.343 10.549 1.00 89.56 108 LYS A CA 1
ATOM 862 C C . LYS A 1 108 ? -4.712 -13.478 9.319 1.00 89.56 108 LYS A C 1
ATOM 864 O O . LYS A 1 108 ? -4.104 -13.745 8.287 1.00 89.56 108 LYS A O 1
ATOM 869 N N . ALA A 1 109 ? -5.535 -12.438 9.450 1.00 88.69 109 ALA A N 1
ATOM 870 C CA . ALA A 1 109 ? -5.890 -11.554 8.340 1.00 88.69 109 ALA A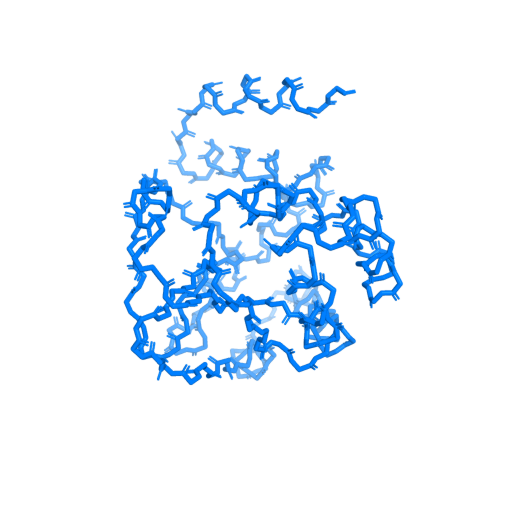 CA 1
ATOM 871 C C . ALA A 1 109 ? -4.698 -10.742 7.804 1.00 88.69 109 ALA A C 1
ATOM 873 O O . ALA A 1 109 ? -4.569 -10.547 6.598 1.00 88.69 109 ALA A O 1
ATOM 874 N N . LEU A 1 110 ? -3.794 -10.295 8.683 1.00 85.25 110 LEU A N 1
ATOM 875 C CA . LEU A 1 110 ? -2.580 -9.576 8.277 1.00 85.25 110 LEU A CA 1
ATOM 876 C C . LEU A 1 110 ? -1.600 -10.464 7.491 1.00 85.25 110 LEU A C 1
ATOM 878 O O . LEU A 1 110 ? -0.808 -9.946 6.703 1.00 85.25 110 LEU A O 1
ATOM 882 N N . GLY A 1 111 ? -1.654 -11.786 7.692 1.00 74.31 111 GLY A N 1
ATOM 883 C CA . GLY A 1 111 ? -0.795 -12.757 7.021 1.00 74.31 111 GLY A CA 1
ATOM 884 C C . GLY A 1 111 ? 0.706 -12.502 7.223 1.00 74.31 111 GLY A C 1
ATOM 885 O O . GLY A 1 111 ? 1.141 -11.610 7.949 1.00 74.31 111 GLY A O 1
ATOM 886 N N . SER A 1 112 ? 1.548 -13.301 6.569 1.00 64.44 112 SER A N 1
ATOM 887 C CA . SER A 1 112 ? 2.983 -13.012 6.474 1.00 64.44 112 SER A CA 1
ATOM 888 C C . SER A 1 112 ? 3.432 -13.130 5.030 1.00 64.44 112 SER A C 1
ATOM 890 O O . SER A 1 112 ? 3.356 -14.214 4.450 1.00 64.44 112 SER A O 1
ATOM 892 N N . ILE A 1 113 ? 3.931 -12.032 4.467 1.00 66.06 113 ILE A N 1
ATOM 893 C CA . ILE A 1 113 ? 4.539 -12.032 3.140 1.00 66.06 113 ILE A CA 1
ATOM 894 C C . ILE A 1 113 ? 6.031 -12.319 3.310 1.00 66.06 113 ILE A C 1
ATOM 896 O O . ILE A 1 113 ? 6.767 -11.551 3.932 1.00 66.06 113 ILE A O 1
ATOM 900 N N . SER A 1 114 ? 6.474 -13.455 2.780 1.00 64.31 114 SER A N 1
ATOM 901 C CA . SER A 1 114 ? 7.891 -13.786 2.643 1.00 64.31 114 SER A CA 1
ATOM 902 C C . SER A 1 114 ? 8.335 -13.491 1.219 1.00 64.31 114 SER A C 1
ATOM 904 O O . SER A 1 114 ? 7.721 -13.983 0.270 1.00 64.31 114 SER A O 1
ATOM 906 N N . VAL A 1 115 ? 9.416 -12.734 1.074 1.00 68.94 115 VAL A N 1
ATOM 907 C CA . VAL A 1 115 ? 10.048 -12.467 -0.218 1.00 68.94 115 VAL A CA 1
ATOM 908 C C . VAL A 1 115 ? 11.381 -13.197 -0.246 1.00 68.94 115 VAL A C 1
ATOM 910 O O . VAL A 1 115 ? 12.127 -13.175 0.729 1.00 68.94 115 VAL A O 1
ATOM 913 N N . GLU A 1 116 ? 11.666 -13.876 -1.352 1.00 69.75 116 GLU A N 1
ATOM 914 C CA . GLU A 1 116 ? 12.972 -14.490 -1.573 1.00 69.75 116 GLU A CA 1
ATOM 915 C C . GLU A 1 116 ? 14.019 -13.381 -1.752 1.00 69.75 116 GLU A C 1
ATOM 917 O O . GLU A 1 116 ? 13.927 -12.581 -2.686 1.00 69.75 116 GLU A O 1
ATOM 922 N N . VAL A 1 117 ? 14.998 -13.317 -0.847 1.00 70.81 117 VAL A N 1
ATOM 923 C CA . VAL A 1 117 ? 16.086 -12.335 -0.910 1.00 70.81 117 VAL A CA 1
ATOM 924 C C . VAL A 1 117 ? 17.077 -12.755 -1.994 1.00 70.81 117 VAL A C 1
ATOM 926 O O . VAL A 1 117 ? 17.573 -13.880 -1.975 1.00 70.81 117 VAL A O 1
ATOM 929 N N . LYS A 1 118 ? 17.365 -11.851 -2.935 1.00 75.31 118 LYS A N 1
ATOM 930 C CA . LYS A 1 118 ? 18.345 -12.054 -4.011 1.00 75.31 118 LYS A CA 1
ATOM 931 C C . LYS A 1 118 ? 19.377 -10.941 -3.981 1.00 75.31 118 LYS A C 1
ATOM 933 O O . LYS A 1 118 ? 19.021 -9.769 -3.884 1.00 75.31 118 LYS A O 1
ATOM 938 N N . GLU A 1 119 ? 20.647 -11.317 -4.056 1.00 77.19 119 GLU A N 1
ATOM 939 C CA . GLU A 1 119 ? 21.750 -10.364 -4.141 1.00 77.19 119 GLU A CA 1
ATOM 940 C C . GLU A 1 119 ? 21.609 -9.508 -5.410 1.00 77.19 119 GLU A C 1
ATOM 942 O O . GLU A 1 119 ? 21.176 -10.005 -6.446 1.00 77.19 119 GLU A O 1
ATOM 947 N N . GLY A 1 120 ? 21.891 -8.205 -5.317 1.00 79.25 120 GLY A N 1
ATOM 948 C CA . GLY A 1 120 ? 21.711 -7.264 -6.432 1.00 79.25 120 GLY A CA 1
ATOM 949 C C . GLY A 1 120 ? 20.265 -6.811 -6.691 1.00 79.25 120 GLY A C 1
ATOM 950 O O . GLY A 1 120 ? 20.040 -6.035 -7.623 1.00 79.25 120 GLY A O 1
ATOM 951 N N . TYR A 1 121 ? 19.293 -7.249 -5.878 1.00 82.31 121 TYR A N 1
ATOM 952 C CA . TYR A 1 121 ? 17.901 -6.796 -5.945 1.00 82.31 121 TYR A CA 1
ATOM 953 C C . TYR A 1 121 ? 17.530 -5.915 -4.750 1.00 82.31 121 TYR A C 1
ATOM 955 O O . TYR A 1 121 ? 17.906 -6.188 -3.612 1.00 82.31 121 TYR A O 1
ATOM 963 N N . VAL A 1 122 ? 16.722 -4.887 -5.008 1.00 83.75 122 VAL A N 1
ATOM 964 C CA . VAL A 1 122 ? 16.144 -4.005 -3.977 1.00 83.75 122 VAL A CA 1
ATOM 965 C C . VAL A 1 122 ? 14.619 -4.022 -4.036 1.00 83.75 122 VAL A C 1
ATOM 967 O O . VAL A 1 122 ? 14.038 -4.386 -5.057 1.00 83.75 122 VAL A O 1
ATOM 970 N N . THR A 1 123 ? 13.958 -3.622 -2.951 1.00 8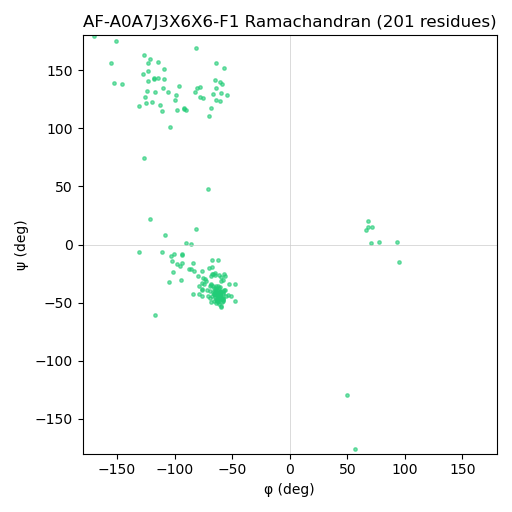2.69 123 THR A N 1
ATOM 971 C CA . THR A 1 123 ? 12.498 -3.462 -2.891 1.00 82.69 123 THR A CA 1
ATOM 972 C C . THR A 1 123 ? 12.148 -2.076 -2.377 1.00 82.69 123 THR A C 1
ATOM 974 O O . THR A 1 123 ? 12.838 -1.536 -1.516 1.00 82.69 123 THR A O 1
ATOM 977 N N . VAL A 1 124 ? 11.042 -1.531 -2.877 1.00 78.25 124 VAL A N 1
ATOM 978 C CA . VAL A 1 124 ? 10.362 -0.376 -2.286 1.00 78.25 124 VAL A CA 1
ATOM 979 C C . VAL A 1 124 ? 9.057 -0.905 -1.728 1.00 78.25 124 VAL A C 1
ATOM 981 O O . VAL A 1 124 ? 8.245 -1.454 -2.469 1.00 78.25 124 VAL A O 1
ATOM 984 N N . ALA A 1 125 ? 8.907 -0.852 -0.412 1.00 74.19 125 ALA A N 1
ATOM 985 C CA . ALA A 1 125 ? 7.712 -1.325 0.259 1.00 74.19 125 ALA A CA 1
ATOM 986 C C . ALA A 1 125 ? 7.529 -0.554 1.562 1.00 74.19 125 ALA A C 1
ATOM 988 O O . ALA A 1 125 ? 8.491 -0.364 2.303 1.00 74.19 125 ALA A O 1
ATOM 989 N N . SER A 1 126 ? 6.282 -0.200 1.854 1.00 66.62 126 SER A N 1
ATOM 990 C CA . SER A 1 126 ? 5.841 0.351 3.139 1.00 66.62 126 SER A CA 1
ATOM 991 C C . SER A 1 126 ? 6.256 -0.510 4.333 1.00 66.62 126 SER A C 1
ATOM 993 O O . SER A 1 126 ? 6.570 -0.016 5.410 1.00 66.62 126 SER A O 1
ATOM 995 N N . ARG A 1 127 ? 6.291 -1.832 4.139 1.00 68.38 127 ARG A N 1
ATOM 996 C CA . ARG A 1 127 ? 6.690 -2.795 5.160 1.00 68.38 127 ARG A CA 1
ATOM 997 C C . ARG A 1 127 ? 7.804 -3.688 4.640 1.00 68.38 127 ARG A C 1
ATOM 999 O O . ARG A 1 127 ? 7.648 -4.337 3.607 1.00 68.38 127 ARG A O 1
ATOM 1006 N N . ALA A 1 128 ? 8.898 -3.770 5.398 1.00 67.19 128 ALA A N 1
ATOM 1007 C CA . ALA A 1 128 ? 9.990 -4.687 5.101 1.00 67.19 128 ALA A CA 1
ATOM 1008 C C . ALA A 1 128 ? 9.484 -6.142 5.118 1.00 67.19 128 ALA A C 1
ATOM 1010 O O . ALA A 1 128 ? 8.953 -6.596 6.141 1.00 67.19 128 ALA A O 1
ATOM 1011 N N . PRO A 1 129 ? 9.656 -6.906 4.025 1.00 69.12 129 PRO A N 1
ATOM 1012 C CA . PRO A 1 129 ? 9.477 -8.348 4.070 1.00 69.12 129 PRO A CA 1
ATOM 1013 C C . PRO A 1 129 ? 10.400 -8.976 5.118 1.00 69.12 129 PRO A C 1
ATOM 1015 O O . PRO A 1 129 ? 11.493 -8.470 5.388 1.00 69.12 129 PRO A O 1
ATOM 1018 N N . ARG A 1 130 ? 9.989 -10.112 5.695 1.00 67.31 130 ARG A N 1
ATOM 1019 C CA . ARG A 1 130 ? 10.841 -10.835 6.654 1.00 67.31 130 ARG A CA 1
ATOM 1020 C C . ARG A 1 130 ? 12.208 -11.130 6.032 1.00 67.31 130 ARG A C 1
ATOM 1022 O O . ARG A 1 130 ? 12.273 -11.711 4.954 1.00 67.31 130 ARG A O 1
ATOM 1029 N N . GLY A 1 131 ? 13.275 -10.777 6.749 1.00 65.12 131 GLY A N 1
ATOM 1030 C CA . GLY A 1 131 ? 14.658 -10.999 6.317 1.00 65.12 131 GLY A CA 1
ATOM 1031 C C . GLY A 1 131 ? 15.302 -9.829 5.567 1.00 65.12 131 GLY A C 1
ATOM 1032 O O . GLY A 1 131 ? 16.453 -9.957 5.163 1.00 65.12 131 GLY A O 1
ATOM 1033 N N . LEU A 1 132 ? 14.604 -8.699 5.404 1.00 68.75 132 LEU A N 1
ATOM 1034 C CA . LEU A 1 132 ? 15.151 -7.475 4.815 1.00 68.75 132 LEU A CA 1
ATOM 1035 C C . LEU A 1 132 ? 15.201 -6.337 5.842 1.00 68.75 132 LEU A C 1
ATOM 1037 O O . LEU A 1 132 ? 14.299 -6.188 6.665 1.00 68.75 132 LEU A O 1
ATOM 1041 N N . HIS A 1 133 ? 16.247 -5.513 5.767 1.00 65.75 133 HIS A N 1
ATOM 1042 C CA . HIS A 1 133 ? 16.331 -4.256 6.507 1.00 65.75 133 HIS A CA 1
ATOM 1043 C C . HIS A 1 133 ? 15.774 -3.126 5.637 1.00 65.75 133 HIS A C 1
ATOM 1045 O O . HIS A 1 133 ? 16.324 -2.840 4.575 1.00 65.75 133 HIS A O 1
ATOM 1051 N N . ALA A 1 134 ? 14.687 -2.489 6.078 1.00 70.38 134 ALA A N 1
ATOM 1052 C CA . ALA A 1 134 ? 14.231 -1.243 5.474 1.00 70.38 134 ALA A CA 1
ATOM 1053 C C . ALA A 1 134 ? 15.090 -0.082 5.980 1.00 70.38 134 ALA A C 1
ATOM 1055 O O . ALA A 1 134 ? 15.362 0.029 7.177 1.00 70.38 134 ALA A O 1
ATOM 1056 N N . GLN A 1 135 ? 15.497 0.785 5.060 1.00 71.25 135 GLN A N 1
ATOM 1057 C CA . GLN A 1 135 ? 16.096 2.066 5.392 1.00 71.25 135 GLN A CA 1
ATOM 1058 C C . GLN A 1 135 ? 14.970 3.100 5.439 1.00 71.25 135 GLN A C 1
ATOM 1060 O O . GLN A 1 135 ? 14.308 3.316 4.426 1.00 71.25 135 GLN A O 1
ATOM 1065 N N . ASP A 1 136 ? 14.735 3.709 6.604 1.00 71.00 136 ASP A N 1
ATOM 1066 C CA . ASP A 1 136 ? 13.807 4.836 6.712 1.00 71.00 136 ASP A CA 1
ATOM 1067 C C . ASP A 1 136 ? 14.482 6.107 6.208 1.00 71.00 136 ASP A C 1
ATOM 1069 O O . ASP A 1 136 ? 15.595 6.459 6.604 1.00 71.00 136 ASP A O 1
ATOM 1073 N N . THR A 1 137 ? 13.810 6.766 5.278 1.00 68.06 137 THR A N 1
ATOM 1074 C CA . THR A 1 137 ? 14.370 7.859 4.487 1.00 68.06 137 THR A CA 1
ATOM 1075 C C . THR A 1 137 ? 13.452 9.068 4.481 1.00 68.06 137 THR A C 1
ATOM 1077 O O . THR A 1 137 ? 13.823 10.111 3.948 1.00 68.06 137 THR A O 1
ATOM 1080 N N . TRP A 1 138 ? 12.253 8.929 5.054 1.00 73.00 138 TRP A N 1
ATOM 1081 C CA . TRP A 1 138 ? 11.248 9.985 5.087 1.00 73.00 138 TRP A CA 1
ATOM 1082 C C . TRP A 1 138 ? 11.326 10.789 6.388 1.00 73.00 138 TRP A C 1
ATOM 1084 O O . TRP A 1 138 ? 11.033 11.983 6.391 1.00 73.00 138 TRP A O 1
ATOM 1094 N N . GLY A 1 139 ? 11.739 10.158 7.495 1.00 82.62 139 GLY A N 1
ATOM 1095 C CA . GLY A 1 139 ? 11.861 10.820 8.799 1.00 82.62 139 GLY A CA 1
ATOM 1096 C C . GLY A 1 139 ? 10.523 11.273 9.397 1.00 82.62 139 GLY A C 1
ATOM 1097 O O . GLY A 1 139 ? 10.509 12.043 10.357 1.00 82.62 139 GLY A O 1
ATOM 1098 N N . LEU A 1 140 ? 9.401 10.809 8.836 1.00 87.44 140 LEU A N 1
ATOM 1099 C CA . LEU A 1 140 ? 8.052 11.037 9.346 1.00 87.44 140 LEU A CA 1
ATOM 1100 C C . LEU A 1 140 ? 7.473 9.735 9.912 1.00 87.44 140 LEU A C 1
ATOM 1102 O O . LEU A 1 140 ? 7.809 8.654 9.429 1.00 87.44 140 LEU A O 1
ATOM 1106 N N . PRO A 1 141 ? 6.574 9.809 10.911 1.00 89.50 141 PRO A N 1
ATOM 1107 C CA . PRO A 1 141 ? 5.903 8.624 11.426 1.00 89.50 141 PRO A CA 1
ATOM 1108 C C . PRO A 1 141 ? 5.107 7.911 10.331 1.00 89.50 141 PRO A C 1
ATOM 1110 O O . PRO A 1 141 ? 4.285 8.536 9.660 1.00 89.50 141 PRO A O 1
ATOM 1113 N N . TYR A 1 142 ? 5.292 6.601 10.199 1.00 87.25 142 TYR A N 1
ATOM 1114 C CA . TYR A 1 142 ? 4.489 5.775 9.298 1.00 87.25 142 TYR A CA 1
ATOM 1115 C C . TYR A 1 142 ? 3.017 5.731 9.742 1.00 87.25 142 TYR A C 1
ATOM 1117 O O . TYR A 1 142 ? 2.744 5.691 10.950 1.00 87.25 142 TYR A O 1
ATOM 1125 N N . PRO A 1 143 ? 2.052 5.743 8.800 1.00 89.69 143 PRO A N 1
ATOM 1126 C CA . PRO A 1 143 ? 0.640 5.653 9.138 1.00 89.69 143 PRO A CA 1
ATOM 1127 C C . PRO A 1 143 ? 0.316 4.298 9.784 1.00 89.69 143 PRO A C 1
ATOM 1129 O O . PRO A 1 143 ? 0.984 3.301 9.502 1.00 89.69 143 PRO A O 1
ATOM 1132 N N . PRO A 1 144 ? -0.767 4.201 10.575 1.00 91.38 144 PRO A N 1
ATOM 1133 C CA . PRO A 1 144 ? -1.141 2.963 11.261 1.00 91.38 144 PRO A CA 1
ATOM 1134 C C . PRO A 1 144 ? -1.344 1.760 10.329 1.00 91.38 144 PRO A C 1
ATOM 1136 O O . PRO A 1 144 ? -1.178 0.619 10.741 1.00 91.38 144 PRO A O 1
ATOM 1139 N N . ALA A 1 145 ? -1.684 1.997 9.058 1.00 84.69 145 ALA A N 1
ATOM 1140 C CA . ALA A 1 145 ? -1.796 0.943 8.049 1.00 84.69 145 ALA A CA 1
ATOM 1141 C C . ALA A 1 145 ? -0.459 0.249 7.728 1.00 84.69 145 ALA A C 1
ATOM 1143 O O . ALA A 1 145 ? -0.464 -0.901 7.298 1.00 84.69 145 ALA A O 1
ATOM 1144 N N . GLU A 1 146 ? 0.669 0.921 7.957 1.00 83.06 146 GLU A N 1
ATOM 1145 C CA . GLU A 1 146 ? 2.013 0.424 7.643 1.00 83.06 146 GLU A CA 1
ATOM 1146 C C . GLU A 1 146 ? 2.764 -0.092 8.878 1.00 83.06 146 GLU A C 1
ATOM 1148 O O . GLU A 1 146 ? 3.745 -0.822 8.751 1.00 83.06 146 GLU A O 1
ATOM 1153 N N . THR A 1 147 ? 2.279 0.225 10.081 1.00 84.00 147 THR A N 1
ATOM 1154 C CA . THR A 1 147 ? 2.888 -0.204 11.349 1.00 84.00 147 THR A CA 1
ATOM 1155 C C . THR A 1 147 ? 2.295 -1.500 11.910 1.00 84.00 147 THR A C 1
ATOM 1157 O O . THR A 1 147 ? 2.837 -2.058 12.865 1.00 84.00 147 THR A O 1
ATOM 1160 N N . LEU A 1 148 ? 1.203 -2.015 11.328 1.00 86.19 148 LEU A N 1
ATOM 1161 C CA . LEU A 1 148 ? 0.606 -3.285 11.744 1.00 86.19 148 LEU A CA 1
ATOM 1162 C C . LEU A 1 148 ? 1.496 -4.480 11.363 1.00 86.19 148 LEU A C 1
ATOM 1164 O O . LEU A 1 148 ? 1.596 -4.880 10.199 1.00 86.19 148 LEU A O 1
ATOM 1168 N N . ASP A 1 149 ? 2.079 -5.112 12.381 1.00 84.19 149 ASP A N 1
ATOM 1169 C CA . ASP A 1 149 ? 2.840 -6.354 12.257 1.00 84.19 149 ASP A CA 1
ATOM 1170 C C . ASP A 1 149 ? 2.206 -7.474 13.103 1.00 84.19 149 ASP A C 1
ATOM 1172 O O . ASP A 1 149 ? 2.114 -7.317 14.321 1.00 84.19 149 ASP A O 1
ATOM 1176 N N . PRO A 1 150 ? 1.828 -8.632 12.515 1.00 84.88 150 PRO A N 1
ATOM 1177 C CA . PRO A 1 150 ? 1.400 -9.812 13.265 1.00 84.88 150 PRO A CA 1
ATOM 1178 C C . PRO A 1 150 ? 2.316 -10.201 14.434 1.00 84.88 150 PRO A C 1
ATOM 1180 O O . PRO A 1 150 ? 1.822 -10.708 15.442 1.00 84.88 150 PRO A O 1
ATOM 1183 N N . ALA A 1 151 ? 3.632 -9.996 14.302 1.00 84.25 151 ALA A N 1
ATOM 1184 C CA . ALA A 1 151 ? 4.613 -10.384 15.315 1.00 84.25 151 ALA A CA 1
ATOM 1185 C C . ALA A 1 151 ? 4.590 -9.480 16.558 1.00 84.25 151 ALA A C 1
ATOM 1187 O O . ALA A 1 151 ? 4.887 -9.952 17.653 1.00 84.25 151 ALA A O 1
ATOM 1188 N N . SER A 1 152 ? 4.215 -8.208 16.407 1.00 86.00 152 SER A N 1
ATOM 1189 C CA . SER A 1 152 ? 4.164 -7.216 17.491 1.00 86.00 152 SER A CA 1
ATOM 1190 C C . SER A 1 152 ? 2.767 -6.614 17.679 1.00 86.00 152 SER A C 1
ATOM 1192 O O . SER A 1 152 ? 2.631 -5.513 18.210 1.00 86.00 152 SER A O 1
ATOM 1194 N N . LEU A 1 153 ? 1.727 -7.314 17.219 1.00 91.94 153 LEU A N 1
ATOM 1195 C CA . LEU A 1 153 ? 0.355 -6.816 17.206 1.00 91.94 153 LEU A CA 1
ATOM 1196 C C . LEU A 1 153 ? -0.198 -6.637 18.629 1.00 91.94 153 LEU A C 1
ATOM 1198 O O . LEU A 1 153 ? -0.186 -7.581 19.423 1.00 91.94 153 LEU A O 1
ATOM 1202 N N . SER A 1 154 ? -0.754 -5.457 18.910 1.00 95.19 154 SER A N 1
ATOM 1203 C CA . SER A 1 154 ? -1.444 -5.122 20.161 1.00 95.19 154 SER A CA 1
ATOM 1204 C C . SER A 1 154 ? -2.850 -4.572 19.909 1.00 95.19 154 SER A C 1
ATOM 1206 O O . SER A 1 154 ? -3.176 -4.145 18.797 1.00 95.19 154 SER A O 1
ATOM 1208 N N . GLU A 1 155 ? -3.694 -4.551 20.946 1.00 95.69 155 GLU A N 1
ATOM 1209 C CA . GLU A 1 155 ? -5.026 -3.945 20.841 1.00 95.69 155 GLU A CA 1
ATOM 1210 C C . GLU A 1 155 ? -4.938 -2.442 20.567 1.00 95.69 155 GLU A C 1
ATOM 1212 O O . GLU A 1 155 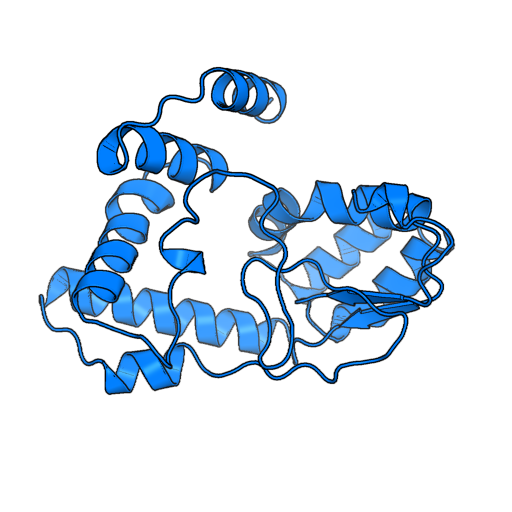? -5.754 -1.905 19.824 1.00 95.69 155 GLU A O 1
ATOM 1217 N N . GLU A 1 156 ? -3.943 -1.756 21.127 1.00 94.88 156 GLU A N 1
ATOM 1218 C CA . GLU A 1 156 ? -3.700 -0.330 20.904 1.00 94.88 156 GLU A CA 1
ATOM 1219 C C . GLU A 1 156 ? -3.378 -0.050 19.435 1.00 94.88 156 GLU A C 1
ATOM 1221 O O . GLU A 1 156 ? -3.972 0.857 18.855 1.00 94.88 156 GLU A O 1
ATOM 1226 N N . ALA A 1 157 ? -2.519 -0.865 18.812 1.00 94.56 157 ALA A N 1
ATOM 1227 C CA . ALA A 1 157 ? -2.187 -0.736 17.393 1.00 94.56 157 ALA A CA 1
ATOM 1228 C C . ALA A 1 157 ? -3.416 -0.979 16.504 1.00 94.56 157 ALA A C 1
ATOM 1230 O O . ALA A 1 157 ? -3.671 -0.228 15.562 1.00 94.56 157 ALA A O 1
ATOM 1231 N N . VAL A 1 158 ? -4.233 -1.984 16.841 1.00 96.12 158 VAL A N 1
ATOM 1232 C CA . VAL A 1 158 ? -5.498 -2.239 16.140 1.00 96.12 158 VAL A CA 1
ATOM 1233 C C . VAL A 1 158 ? -6.472 -1.069 16.315 1.00 96.12 158 VAL A C 1
ATOM 1235 O O . VAL A 1 158 ? -7.086 -0.642 15.340 1.00 96.12 158 VAL A O 1
ATOM 1238 N N . ARG A 1 159 ? -6.604 -0.501 17.521 1.00 96.12 159 ARG A N 1
ATOM 1239 C CA . ARG A 1 159 ? -7.449 0.685 17.758 1.00 96.12 159 ARG A CA 1
ATOM 1240 C C . ARG A 1 159 ? -6.966 1.890 16.957 1.00 96.12 159 ARG A C 1
ATOM 1242 O O . ARG A 1 159 ? -7.801 2.575 16.372 1.00 96.12 159 ARG A O 1
ATOM 1249 N N . GLU A 1 160 ? -5.657 2.132 16.903 1.00 95.06 160 GLU A N 1
ATOM 1250 C CA . GLU A 1 160 ? -5.075 3.227 16.117 1.00 95.06 160 GLU A CA 1
ATOM 1251 C C . GLU A 1 160 ? -5.344 3.032 14.618 1.00 95.06 160 GLU A C 1
ATOM 1253 O O . GLU A 1 160 ? -5.746 3.978 13.941 1.00 95.06 160 GLU A O 1
ATOM 1258 N N . TYR A 1 161 ? -5.228 1.803 14.105 1.00 95.38 161 TYR A N 1
ATOM 1259 C CA . TYR A 1 161 ? -5.604 1.474 12.728 1.00 95.38 161 TYR A CA 1
ATOM 1260 C C . TYR A 1 161 ? -7.094 1.702 12.450 1.00 95.38 161 TYR A C 1
ATOM 1262 O O . TYR A 1 161 ? -7.450 2.360 11.472 1.00 95.38 161 TYR A O 1
ATOM 1270 N N . VAL A 1 162 ? -7.978 1.203 13.321 1.00 96.81 162 VAL A N 1
ATOM 1271 C CA . VAL A 1 162 ? -9.432 1.399 13.204 1.00 96.81 162 VAL A CA 1
ATOM 1272 C C . VAL A 1 162 ? -9.767 2.889 13.191 1.00 96.81 162 VAL A C 1
ATOM 1274 O O . VAL A 1 162 ? -10.545 3.350 12.354 1.00 96.81 162 VAL A O 1
ATOM 1277 N N . GLU A 1 163 ? -9.165 3.657 14.096 1.00 96.00 163 GLU A N 1
ATOM 1278 C CA . GLU A 1 163 ? -9.325 5.102 14.127 1.00 96.00 163 GLU A CA 1
ATOM 1279 C C . GLU A 1 163 ? -8.839 5.749 12.823 1.00 96.00 163 GLU A C 1
ATOM 1281 O O . GLU A 1 163 ? -9.561 6.559 12.239 1.00 96.00 163 GLU A O 1
ATOM 1286 N N . TYR A 1 164 ? -7.659 5.369 12.335 1.00 96.38 164 TYR A N 1
ATOM 1287 C CA . TYR A 1 164 ? -7.095 5.902 11.100 1.00 96.38 164 TYR A CA 1
ATOM 1288 C C . TYR A 1 164 ? -8.021 5.683 9.896 1.00 96.38 164 TYR A C 1
ATOM 1290 O O . TYR A 1 164 ? -8.344 6.628 9.171 1.00 96.38 164 TYR A O 1
ATOM 1298 N N . VAL A 1 165 ? -8.544 4.467 9.732 1.00 95.44 165 VAL A N 1
ATOM 1299 C CA . VAL A 1 165 ? -9.473 4.135 8.643 1.00 95.44 165 VAL A CA 1
ATOM 1300 C C . VAL A 1 165 ? -10.746 4.994 8.711 1.00 95.44 165 VAL A C 1
ATOM 1302 O O . VAL A 1 165 ? -11.115 5.657 7.734 1.00 95.44 165 VAL A O 1
ATOM 1305 N N . PHE A 1 166 ? -11.427 5.031 9.860 1.00 96.50 166 PHE A N 1
ATOM 1306 C CA . PHE A 1 166 ? -12.765 5.637 9.953 1.00 96.50 166 PHE A CA 1
ATOM 1307 C C . PHE A 1 166 ? -12.785 7.145 10.237 1.00 96.50 166 PHE A C 1
ATOM 1309 O O . PHE A 1 166 ? -13.783 7.804 9.940 1.00 96.50 166 PHE A O 1
ATOM 1316 N N . ASN A 1 167 ? -11.714 7.709 10.794 1.00 96.50 167 ASN A N 1
ATOM 1317 C CA . ASN A 1 167 ? -11.648 9.142 11.089 1.00 96.50 167 ASN A CA 1
ATOM 1318 C C . ASN A 1 167 ? -10.829 9.920 10.050 1.00 96.50 167 ASN A C 1
ATOM 1320 O O . ASN A 1 167 ? -11.087 11.111 9.876 1.00 96.50 167 ASN A O 1
ATOM 1324 N N . TYR A 1 168 ? -9.910 9.262 9.332 1.00 96.25 168 TYR A N 1
ATOM 1325 C CA . TYR A 1 168 ? -9.007 9.923 8.386 1.00 96.25 168 TYR A CA 1
ATOM 1326 C C . TYR A 1 168 ? -9.216 9.443 6.951 1.00 96.25 168 TYR A C 1
ATOM 1328 O O . TYR A 1 168 ? -9.622 10.254 6.119 1.00 96.25 168 TYR A O 1
ATOM 1336 N N . ILE A 1 169 ? -9.027 8.149 6.652 1.00 93.81 169 ILE A N 1
ATOM 1337 C CA . ILE A 1 169 ? -9.114 7.635 5.267 1.00 93.81 169 ILE A CA 1
ATOM 1338 C C . ILE A 1 169 ? -10.499 7.897 4.667 1.00 93.81 169 ILE A C 1
ATOM 1340 O O . ILE A 1 169 ? -10.621 8.535 3.628 1.00 93.81 169 ILE A O 1
ATOM 1344 N N . THR A 1 170 ? -11.561 7.468 5.348 1.00 93.62 170 THR A N 1
ATOM 1345 C CA . THR A 1 170 ? -12.945 7.615 4.847 1.00 93.62 170 THR A CA 1
ATOM 1346 C C . THR A 1 170 ? -13.449 9.061 4.784 1.00 93.62 170 THR A C 1
ATOM 1348 O O . THR A 1 170 ? -14.484 9.322 4.175 1.00 93.62 170 THR A O 1
ATOM 1351 N N . ARG A 1 171 ? -12.746 10.008 5.420 1.00 94.94 171 ARG A N 1
ATOM 1352 C CA . ARG A 1 171 ? -13.127 11.430 5.497 1.00 94.94 171 ARG A CA 1
ATOM 1353 C C . ARG A 1 171 ? -12.243 12.345 4.654 1.00 94.94 171 ARG A C 1
ATOM 1355 O O . ARG A 1 171 ? -12.347 13.565 4.786 1.00 94.94 171 ARG A O 1
ATOM 1362 N N . SER A 1 172 ? -11.365 11.772 3.843 1.00 93.56 172 SER A N 1
ATOM 1363 C CA . SER A 1 172 ? -10.398 12.503 3.028 1.00 93.56 172 SER A CA 1
ATOM 1364 C C . SER A 1 172 ? -10.574 12.135 1.560 1.00 93.56 172 SER A C 1
ATOM 1366 O O . SER A 1 172 ? -11.118 11.081 1.235 1.00 93.56 172 SER A O 1
ATOM 1368 N N . ARG A 1 173 ? -10.142 13.016 0.658 1.00 88.69 173 ARG A N 1
ATOM 1369 C CA . ARG A 1 173 ? -10.276 12.808 -0.792 1.00 88.69 173 ARG A CA 1
ATOM 1370 C C . ARG A 1 173 ? -9.315 11.742 -1.309 1.00 88.69 173 ARG A C 1
ATOM 1372 O O . ARG A 1 173 ? -9.628 11.064 -2.280 1.00 88.69 173 ARG A O 1
ATOM 1379 N N . ASN A 1 174 ? -8.153 11.616 -0.675 1.00 88.56 174 ASN A N 1
ATOM 1380 C CA . ASN A 1 174 ? -7.117 10.640 -0.996 1.00 88.56 174 ASN A CA 1
ATOM 1381 C C . ASN A 1 174 ? -6.308 10.267 0.262 1.00 88.56 174 ASN A C 1
ATOM 1383 O O . ASN A 1 174 ? -6.530 10.809 1.350 1.00 88.56 174 ASN A O 1
ATOM 1387 N N . LEU A 1 175 ? -5.396 9.302 0.106 1.00 89.00 175 LEU A N 1
ATOM 1388 C CA . LEU A 1 175 ? -4.565 8.785 1.196 1.00 89.00 175 LEU A CA 1
ATOM 1389 C C . LEU A 1 175 ? -3.582 9.834 1.732 1.00 89.00 175 LEU A C 1
ATOM 1391 O O . LEU A 1 175 ? -3.388 9.901 2.943 1.00 89.00 175 LEU A O 1
ATOM 1395 N N . ASP A 1 176 ? -3.040 10.692 0.867 1.00 90.81 176 ASP A N 1
ATOM 1396 C CA . ASP A 1 176 ? -2.109 11.749 1.277 1.00 90.81 176 ASP A CA 1
ATOM 1397 C C . ASP A 1 176 ? -2.793 12.765 2.196 1.00 90.81 176 ASP A C 1
ATOM 1399 O O . ASP A 1 176 ? -2.276 13.094 3.261 1.00 90.81 176 ASP A O 1
ATOM 1403 N N . GLU A 1 177 ? -4.002 13.215 1.845 1.00 93.56 177 GLU A N 1
ATOM 1404 C CA . GLU A 1 177 ? -4.802 14.095 2.701 1.00 93.56 177 GLU A CA 1
ATOM 1405 C C . GLU A 1 177 ? -5.126 13.425 4.042 1.00 93.56 177 GLU A C 1
ATOM 1407 O O . GLU A 1 177 ? -5.010 14.059 5.093 1.00 93.56 177 GLU A O 1
ATOM 1412 N N . ALA A 1 178 ? -5.490 12.137 4.028 1.00 94.75 178 ALA A N 1
ATOM 1413 C CA . ALA A 1 178 ? -5.749 11.384 5.253 1.00 94.75 178 ALA A CA 1
ATOM 1414 C C . ALA A 1 178 ? -4.508 11.317 6.154 1.00 94.75 178 ALA A C 1
ATOM 1416 O O . ALA A 1 178 ? -4.609 11.505 7.369 1.00 94.75 178 ALA A O 1
ATOM 1417 N N . TYR A 1 179 ? -3.339 11.068 5.562 1.00 93.94 179 TYR A N 1
ATOM 1418 C CA . TYR A 1 179 ? -2.065 11.011 6.264 1.00 93.94 179 TYR A CA 1
ATOM 1419 C C . TYR A 1 179 ? -1.659 12.364 6.853 1.00 93.94 179 TYR A C 1
ATOM 1421 O O . TYR A 1 179 ? -1.367 12.434 8.045 1.00 93.94 179 TYR A O 1
ATOM 1429 N N . LEU A 1 180 ? -1.714 13.447 6.070 1.00 95.12 180 LEU A N 1
ATOM 1430 C CA . LEU A 1 180 ? -1.352 14.787 6.544 1.00 95.12 180 LEU A CA 1
ATOM 1431 C C . LEU A 1 180 ? -2.258 15.252 7.686 1.00 95.12 180 LEU A C 1
ATOM 1433 O O . LEU A 1 180 ? -1.772 15.763 8.694 1.00 95.12 180 LEU A O 1
ATOM 1437 N N . ARG A 1 181 ? -3.567 15.001 7.586 1.00 96.12 181 ARG A N 1
ATOM 1438 C CA . ARG A 1 181 ? -4.500 15.289 8.684 1.00 96.12 181 ARG A CA 1
ATOM 1439 C C . ARG A 1 181 ? -4.184 14.481 9.937 1.00 96.12 181 ARG A C 1
ATOM 1441 O O . ARG A 1 181 ? -4.212 15.025 11.037 1.00 96.12 181 ARG A O 1
ATOM 1448 N N . TRP A 1 182 ? -3.873 13.195 9.790 1.00 96.56 182 TRP A N 1
ATOM 1449 C CA . TRP A 1 182 ? -3.487 12.350 10.919 1.00 96.56 182 TRP A CA 1
ATOM 1450 C C . TRP A 1 182 ? -2.176 12.815 11.567 1.00 96.56 182 TRP A C 1
ATOM 1452 O O . TRP A 1 182 ? -2.101 12.884 12.794 1.00 96.56 182 TRP A O 1
ATOM 1462 N N . LEU A 1 183 ? -1.171 13.203 10.778 1.00 95.44 183 LEU A N 1
ATOM 1463 C CA . LEU A 1 183 ? 0.081 13.760 11.297 1.00 95.44 183 LEU A CA 1
ATOM 1464 C C . LEU A 1 183 ? -0.166 15.010 12.148 1.00 95.44 183 LEU A C 1
ATOM 1466 O O . LEU A 1 183 ? 0.347 15.105 13.265 1.00 95.44 183 LEU A O 1
ATOM 1470 N N . GLU A 1 184 ? -0.987 15.937 11.660 1.00 95.62 184 GLU A N 1
ATOM 1471 C CA . GLU A 1 184 ? -1.283 17.177 12.375 1.00 95.62 184 GLU A CA 1
ATOM 1472 C C . GLU A 1 184 ? -2.111 16.937 13.638 1.00 95.62 184 GLU A C 1
ATOM 1474 O O . GLU A 1 184 ? -1.759 17.421 14.713 1.00 95.62 184 GLU A O 1
ATOM 1479 N N . GLU A 1 185 ? -3.201 16.178 13.522 1.00 95.50 185 GLU A N 1
ATOM 1480 C CA . GLU A 1 185 ? -4.173 16.004 14.603 1.00 95.50 185 GLU A CA 1
ATOM 1481 C C . GLU A 1 185 ? -3.706 15.000 15.671 1.00 95.50 185 GLU A C 1
ATOM 1483 O O . GLU A 1 185 ? -4.000 15.185 16.853 1.00 95.50 185 GLU A O 1
ATOM 1488 N N . LYS A 1 186 ? -2.991 13.931 15.284 1.00 93.62 186 LYS A N 1
ATOM 1489 C CA . LYS A 1 186 ? -2.574 12.849 16.200 1.00 93.62 186 LYS A CA 1
ATOM 1490 C C . LYS A 1 186 ? -1.111 12.882 16.584 1.00 93.62 186 LYS A C 1
ATOM 1492 O O . LYS A 1 186 ? -0.786 12.455 17.691 1.00 93.62 186 LYS A O 1
ATOM 1497 N N . LYS A 1 187 ? -0.229 13.345 15.699 1.00 92.44 187 LYS A N 1
ATOM 1498 C CA . LYS A 1 187 ? 1.211 13.435 15.991 1.00 92.44 187 LYS A CA 1
ATOM 1499 C C . LYS A 1 187 ? 1.659 14.864 16.305 1.00 92.44 187 LYS A C 1
ATOM 1501 O O . LYS A 1 187 ? 2.774 15.042 16.780 1.00 92.44 187 LYS A O 1
ATOM 1506 N N . GLY A 1 188 ? 0.802 15.869 16.097 1.00 92.56 188 GLY A N 1
ATOM 1507 C CA . GLY A 1 188 ? 1.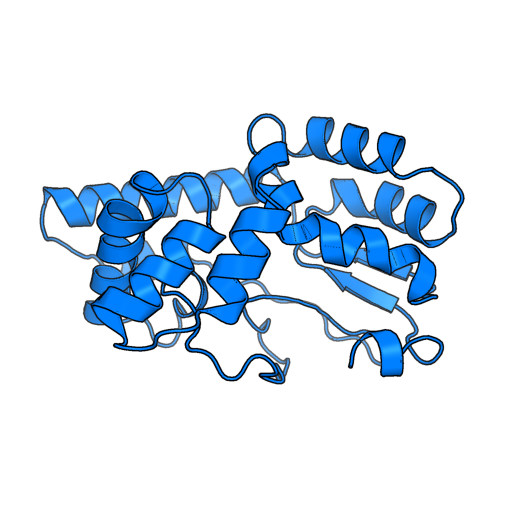139 17.278 16.321 1.00 92.56 188 GLY A CA 1
ATOM 1508 C C . GLY A 1 188 ? 2.173 17.818 15.329 1.00 92.56 188 GLY A C 1
ATOM 1509 O O . GLY A 1 188 ? 2.764 18.870 15.575 1.00 92.56 188 GLY A O 1
ATOM 1510 N N . LEU A 1 189 ? 2.415 17.100 14.228 1.00 92.50 189 LEU A N 1
ATOM 1511 C CA . LEU A 1 189 ? 3.430 17.428 13.234 1.00 92.50 189 LEU A CA 1
ATOM 1512 C C . LEU A 1 189 ? 2.782 18.169 12.070 1.00 92.50 189 LEU A C 1
ATOM 1514 O O . LEU A 1 189 ? 1.955 17.608 11.356 1.00 92.50 189 LEU A O 1
ATOM 1518 N N . LYS A 1 190 ? 3.177 19.428 11.875 1.00 91.62 190 LYS A N 1
ATOM 1519 C CA . LYS A 1 190 ? 2.742 20.245 10.739 1.00 91.62 190 LYS A CA 1
ATOM 1520 C C . LYS A 1 190 ? 3.824 20.253 9.672 1.00 91.62 190 LYS A C 1
ATOM 1522 O O . LYS A 1 190 ? 4.954 20.639 9.951 1.00 91.62 190 LYS A O 1
ATOM 1527 N N . VAL A 1 191 ? 3.445 19.858 8.463 1.00 90.50 191 VAL A N 1
ATOM 1528 C CA . VAL A 1 191 ? 4.319 19.756 7.285 1.00 90.50 191 VAL A CA 1
ATOM 1529 C C . VAL A 1 191 ? 3.686 20.558 6.141 1.00 90.50 191 VAL A C 1
ATOM 1531 O O . VAL A 1 191 ? 3.056 19.980 5.250 1.00 90.50 191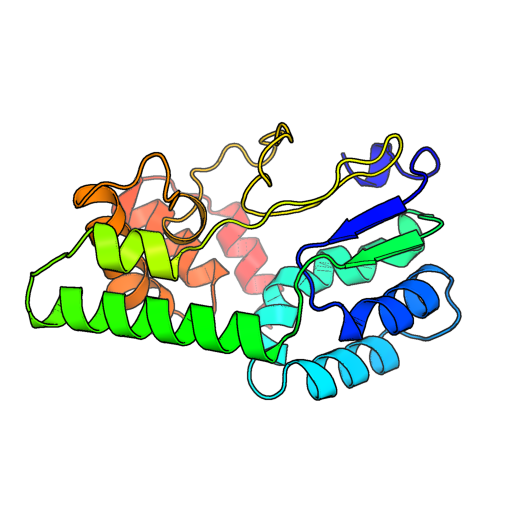 VAL A O 1
ATOM 1534 N N . PRO A 1 192 ? 3.746 21.905 6.199 1.00 91.81 192 PRO A N 1
ATOM 1535 C CA . PRO A 1 192 ? 3.084 22.773 5.223 1.00 91.81 192 PRO A CA 1
ATOM 1536 C C . PRO A 1 192 ? 3.569 22.529 3.788 1.00 91.81 192 PRO A C 1
ATOM 1538 O O . PRO A 1 192 ? 2.775 22.618 2.854 1.00 91.81 192 PRO A O 1
ATOM 1541 N N . GLU A 1 193 ? 4.827 22.130 3.612 1.00 91.81 193 GLU A N 1
ATOM 1542 C CA . GLU A 1 193 ? 5.418 21.819 2.310 1.00 91.81 193 GLU A CA 1
ATOM 1543 C C . GLU A 1 193 ? 4.693 20.654 1.620 1.00 91.81 193 GLU A C 1
ATOM 1545 O O . GLU A 1 193 ? 4.476 20.682 0.408 1.00 91.81 193 GLU A O 1
ATOM 1550 N N . LEU A 1 194 ? 4.263 19.642 2.386 1.00 90.69 194 LEU A N 1
ATOM 1551 C CA . LEU A 1 194 ? 3.519 18.502 1.844 1.00 90.69 194 LEU A CA 1
ATOM 1552 C C . LEU A 1 194 ? 2.075 18.872 1.500 1.00 90.69 194 LEU A C 1
ATOM 1554 O O . LEU A 1 194 ? 1.535 18.377 0.512 1.00 90.69 194 LEU A O 1
ATOM 1558 N N . TRP A 1 195 ? 1.456 19.776 2.261 1.00 93.00 195 TRP A N 1
ATOM 1559 C CA . TRP A 1 195 ? 0.147 20.324 1.902 1.00 93.00 195 TRP A CA 1
ATOM 1560 C C . TRP A 1 195 ? 0.193 21.12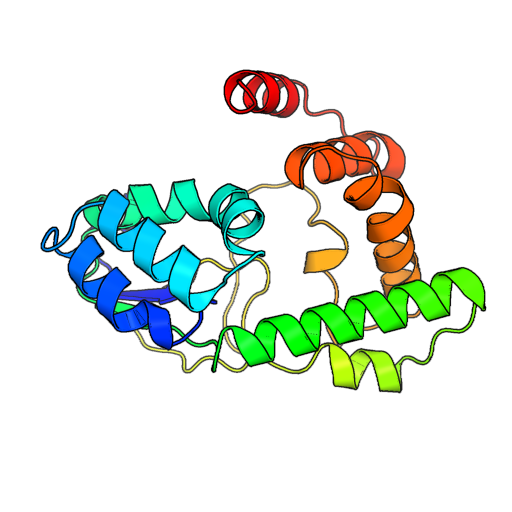3 0.605 1.00 93.00 195 TRP A C 1
ATOM 1562 O O . TRP A 1 195 ? -0.720 21.017 -0.216 1.00 93.00 195 TRP A O 1
ATOM 1572 N N . ASP A 1 196 ? 1.240 21.921 0.413 1.00 92.62 196 ASP A N 1
ATOM 1573 C CA . ASP A 1 196 ? 1.428 22.681 -0.817 1.00 92.62 196 ASP A CA 1
ATOM 1574 C C . ASP A 1 196 ? 1.658 21.745 -2.006 1.00 92.62 196 ASP A C 1
ATOM 1576 O O . ASP A 1 196 ? 1.013 21.915 -3.045 1.00 92.62 196 ASP A O 1
ATOM 1580 N N . LEU A 1 197 ? 2.474 20.699 -1.831 1.00 88.19 197 LEU A N 1
ATOM 1581 C CA . LEU A 1 197 ? 2.657 19.657 -2.840 1.00 88.19 197 LEU A CA 1
ATOM 1582 C C . LEU A 1 197 ? 1.328 18.979 -3.194 1.00 88.19 197 LEU A C 1
ATOM 1584 O O . LEU A 1 197 ? 0.987 18.897 -4.373 1.00 88.19 197 LEU A O 1
ATOM 1588 N N . LEU A 1 198 ? 0.546 18.572 -2.189 1.00 89.31 198 LEU A N 1
ATOM 1589 C CA . LEU A 1 198 ? -0.755 17.931 -2.380 1.00 89.31 198 LEU A CA 1
ATOM 1590 C C . LEU A 1 198 ? -1.717 18.809 -3.195 1.00 89.31 198 LEU A C 1
ATOM 1592 O O . LEU A 1 198 ? -2.438 18.312 -4.057 1.00 89.31 198 LEU A O 1
ATOM 1596 N N . ARG A 1 199 ? -1.716 20.130 -2.974 1.00 88.75 199 ARG A N 1
ATOM 1597 C CA . ARG A 1 199 ? -2.543 21.071 -3.753 1.00 88.75 199 ARG A CA 1
ATOM 1598 C C . ARG A 1 199 ? -2.102 21.200 -5.211 1.00 88.75 199 ARG A C 1
ATOM 1600 O O . ARG A 1 199 ? -2.934 21.552 -6.046 1.00 88.75 199 ARG A O 1
ATOM 1607 N N . LEU A 1 200 ? -0.825 20.964 -5.513 1.00 85.81 200 LEU A N 1
ATOM 1608 C CA . LEU A 1 200 ? -0.301 21.006 -6.879 1.00 85.81 200 LEU A CA 1
ATOM 1609 C C . LEU A 1 200 ? -0.685 19.754 -7.675 1.00 85.81 200 LEU A C 1
ATOM 1611 O O . LEU A 1 200 ? -1.030 19.883 -8.846 1.00 85.81 200 LEU A O 1
ATOM 1615 N N . ILE A 1 201 ? -0.657 18.580 -7.038 1.00 77.19 201 ILE A N 1
ATOM 1616 C CA . ILE A 1 201 ? -0.981 17.283 -7.664 1.00 77.19 201 ILE A CA 1
ATOM 1617 C C . ILE A 1 201 ? -2.479 16.948 -7.661 1.00 77.19 201 ILE A C 1
ATOM 1619 O O . ILE A 1 201 ? -2.924 16.153 -8.476 1.00 77.19 201 ILE A O 1
ATOM 1623 N N . ALA A 1 202 ? -3.279 17.559 -6.782 1.00 67.56 202 ALA A N 1
ATOM 1624 C CA . ALA A 1 202 ? -4.733 17.366 -6.741 1.00 67.56 202 ALA A CA 1
ATOM 1625 C C . ALA A 1 202 ? -5.519 18.214 -7.771 1.00 67.56 202 ALA A C 1
ATOM 1627 O O . ALA A 1 202 ? -6.737 18.353 -7.628 1.00 67.56 202 ALA A O 1
ATOM 1628 N N . ARG A 1 203 ? -4.838 18.817 -8.757 1.00 49.97 203 ARG A N 1
ATOM 1629 C CA . ARG A 1 203 ? -5.428 19.573 -9.877 1.00 49.97 203 ARG A CA 1
ATOM 1630 C C . ARG A 1 203 ? -5.542 18.705 -11.119 1.00 49.97 203 ARG A C 1
ATOM 1632 O O . ARG A 1 203 ? -6.576 18.849 -11.805 1.00 49.97 203 ARG A O 1
#

Organism: Thermofilum pendens (NCBI:txid2269)

pLDDT: mean 86.65, std 10.03, range [49.97, 97.06]